Protein AF-0000000070793089 (afdb_homodimer)

Sequence (286 aa):
MYKRVLFATDFDEVGVRAAEKAKKIADENGADLILVHVVEPIPAYAYPGFAGFAEVEMSIREQAEKELNELAEKLGVDEKHRFIEYGSTKNEILRVAKEHKIDLIVTGSHGKHGLSLLLGSTANAILHGAECDVLIVRPKISHMYKRVLFATDFDEVGVRAAEKAKKIADENGADLILVHVVEPIPAYAYPGFAGFAEVEMSIREQAEKELNELAEKLGVDEKHRFIEYGSTKNEILRVAKEHKIDLIVTGSHGKHGLSLLLGSTANAILHGAECDVLIVRPKISH

Nearest PDB structures (foldseek):
  2z3v-assembly1_A  TM=9.118E-01  e=9.513E-13  Thermus thermophilus HB8
  1mjh-assembly1_B  TM=8.535E-01  e=9.814E-10  Methanocaldococcus jannaschii
  3hgm-assembly2_C  TM=7.787E-01  e=2.070E-10  Halomonas elongata
  2dum-assembly1_A  TM=7.306E-01  e=5.653E-09  Pyrococcus horikoshii OT3
  4wny-assembly1_A-2  TM=8.296E-01  e=1.116E-07  Burkholderia pseudomallei 1710b

Organism: Legionella pneumophila subsp. pneumophila (strain Philadelphia 1 / ATCC 33152 / DSM 7513) (NCBI:txid272624)

InterPro domains:
  IPR006015 Universal stress protein A family [PIRSF006276] (1-139)
  IPR006015 Universal stress protein A family [PR01438] (2-20)
  IPR006015 Universal stress protein A family [PR01438] (99-111)
  IPR006015 Universal stress protein A family [PR01438] (116-138)
  IPR006016 UspA [PF00582] (1-138)
  IPR014729 Rossmann-like alpha/beta/alpha sandwich fold [G3DSA:3.40.50.620] (1-139)

Secondary structure (DSSP, 8-state):
--SEEEEE----HHHHHHHHHHHHHHHHHTPEEEEEEEEPPPPGGGSTT-TTHHHHHHHHHHHHHHHHHHHHHHHT--GGGEEEEES-HHHHHHHHHHHTT-SEEEEES--TT--SSSPPHHHHHHHHH-SSEEEEE------/--SEEEEE----HHHHHHHHHHHHHHHHHTPEEEEEEEEPPPPGGGSTT-TTHHHHHHHHHHHHHHHHHHHHHHHT--GGGEEEEES-HHHHHHHHHHHTT-SEEEEES--TT--SSSPPHHHHHHHHH-SSEEEEE------

pLDDT: mean 88.5, std 12.95, range [45.31, 98.81]

Foldseek 3Di:
DWAEEEEEDPLDPLRLVLLVVSLVVCVVVVHAYAYEYEDEQDDCVVPPPPPCRVVVVVVVVVVVVVSQVVSCVVSVHDPVRYYYHYHDSLVVSQVVCVVVVGQEYTYEQDDPVQDDPHGDPNLVSCVVRHPHHYHYRYDPDPD/DWAEEEEEDPLDPLRLVLLVVSLVVCVVVVHAYAYEYEDEQDDCVVPPPPPCRVVVVVVVVVVVVVSQVVSCVVSVHDPVRYYYHYHDSQVVSQVVCVVVVGQEYTYEQDDDVPDDPHGDPNLVSCVVRHPHHYHYRYDPDPD

Structure (mmCIF, N/CA/C/O backbone):
data_AF-0000000070793089-model_v1
#
loop_
_entity.id
_entity.type
_entity.pdbx_description
1 polymer 'Universal stress protein'
#
loop_
_atom_site.group_PDB
_atom_site.id
_atom_site.type_symbol
_atom_site.label_atom_id
_atom_site.label_alt_id
_atom_site.label_comp_id
_atom_site.label_asym_id
_atom_site.label_entity_id
_atom_site.label_seq_id
_atom_site.pdbx_PDB_ins_code
_atom_site.Cartn_x
_atom_site.Cartn_y
_atom_site.Cartn_z
_atom_site.occupancy
_atom_site.B_iso_or_equiv
_atom_site.auth_seq_id
_atom_site.auth_comp_id
_atom_site.auth_asym_id
_atom_site.auth_atom_id
_atom_site.pdbx_PDB_model_num
ATOM 1 N N . MET A 1 1 ? -12.227 3.615 -8.195 1 85.31 1 MET A N 1
ATOM 2 C CA . MET A 1 1 ? -11.242 4.66 -8.469 1 85.31 1 MET A CA 1
ATOM 3 C C . MET A 1 1 ? -11.07 5.578 -7.262 1 85.31 1 MET A C 1
ATOM 5 O O . MET A 1 1 ? -11.992 5.723 -6.453 1 85.31 1 MET A O 1
ATOM 9 N N . TYR A 1 2 ? -9.781 6.055 -7.145 1 96.5 2 TYR A N 1
ATOM 10 C CA . TYR A 1 2 ? -9.555 6.902 -5.98 1 96.5 2 TYR A CA 1
ATOM 11 C C . TYR A 1 2 ? -10.094 8.305 -6.211 1 96.5 2 TYR A C 1
ATOM 13 O O . TYR A 1 2 ? -9.969 8.852 -7.312 1 96.5 2 TYR A O 1
ATOM 21 N N . LYS A 1 3 ? -10.703 8.906 -5.219 1 98.19 3 LYS A N 1
ATOM 22 C CA . LYS A 1 3 ? -11.258 10.258 -5.285 1 98.19 3 LYS A CA 1
ATOM 23 C C . LYS A 1 3 ? -10.453 11.227 -4.426 1 98.19 3 LYS A C 1
ATOM 25 O O . LYS A 1 3 ? -10.367 12.414 -4.738 1 98.19 3 LYS A O 1
ATOM 30 N N . ARG A 1 4 ? -9.961 10.75 -3.385 1 98.69 4 ARG A N 1
ATOM 31 C CA . ARG A 1 4 ? -9.172 11.547 -2.451 1 98.69 4 ARG A CA 1
ATOM 32 C C . ARG A 1 4 ? -7.945 10.781 -1.972 1 98.69 4 ARG A C 1
ATOM 34 O O . ARG A 1 4 ? -8.07 9.766 -1.286 1 98.69 4 ARG A O 1
ATOM 41 N N . VAL A 1 5 ? -6.793 11.297 -2.27 1 98.75 5 VAL A N 1
ATOM 42 C CA . VAL A 1 5 ? -5.508 10.695 -1.932 1 98.75 5 VAL A CA 1
ATOM 43 C C . VAL A 1 5 ? -4.809 11.531 -0.864 1 98.75 5 VAL A C 1
ATOM 45 O O . VAL A 1 5 ? -4.715 12.758 -0.991 1 98.75 5 VAL A O 1
ATOM 48 N N . LEU A 1 6 ? -4.41 10.914 0.188 1 98.81 6 LEU A N 1
ATOM 49 C CA . LEU A 1 6 ? -3.658 11.57 1.249 1 98.81 6 LEU A CA 1
ATOM 50 C C . LEU A 1 6 ? -2.191 11.156 1.215 1 98.81 6 LEU A C 1
ATOM 52 O O . LEU A 1 6 ? -1.879 9.961 1.254 1 98.81 6 LEU A O 1
ATOM 56 N N . PHE A 1 7 ? -1.366 12.102 1.103 1 98.06 7 PHE A N 1
ATOM 57 C CA . PHE A 1 7 ? 0.057 11.836 1.268 1 98.06 7 PHE A CA 1
ATOM 58 C C . PHE A 1 7 ? 0.542 12.305 2.633 1 98.06 7 PHE A C 1
ATOM 60 O O . PHE A 1 7 ? 0.492 13.5 2.934 1 98.06 7 PHE A O 1
ATOM 67 N N . ALA A 1 8 ? 0.952 11.336 3.428 1 96.69 8 ALA A N 1
ATOM 68 C CA . ALA A 1 8 ? 1.551 11.617 4.73 1 96.69 8 ALA A CA 1
ATOM 69 C C . ALA A 1 8 ? 3.068 11.742 4.621 1 96.69 8 ALA A C 1
ATOM 71 O O . ALA A 1 8 ? 3.75 10.789 4.25 1 96.69 8 ALA A O 1
ATOM 72 N N . THR A 1 9 ? 3.598 12.953 5.039 1 93.56 9 THR A N 1
ATOM 73 C CA . THR A 1 9 ? 4.996 13.227 4.738 1 93.56 9 THR A CA 1
ATOM 74 C C . THR A 1 9 ? 5.758 13.609 6.004 1 93.56 9 THR A C 1
ATOM 76 O O . THR A 1 9 ? 5.195 14.242 6.902 1 93.56 9 THR A O 1
ATOM 79 N N . ASP A 1 10 ? 7.055 13.195 5.988 1 89.19 10 ASP A N 1
ATOM 80 C CA . ASP A 1 10 ? 7.988 13.703 6.988 1 89.19 10 ASP A CA 1
ATOM 81 C C . ASP A 1 10 ? 9.133 14.469 6.332 1 89.19 10 ASP A C 1
ATOM 83 O O . ASP A 1 10 ? 10.148 14.75 6.977 1 89.19 10 ASP A O 1
ATOM 87 N N . PHE A 1 11 ? 8.961 14.805 5.098 1 83.62 11 PHE A N 1
ATOM 88 C CA . PHE A 1 11 ? 9.797 15.68 4.285 1 83.62 11 PHE A CA 1
ATOM 89 C C . PHE A 1 11 ? 11.133 15.008 3.975 1 83.62 11 PHE A C 1
ATOM 91 O O . PHE A 1 11 ? 12.078 15.672 3.545 1 83.62 11 PHE A O 1
ATOM 98 N N . ASP A 1 12 ? 11.312 13.719 4.215 1 74.88 12 ASP A N 1
ATOM 99 C CA . ASP A 1 12 ? 12.555 13.031 3.875 1 74.88 12 ASP A CA 1
ATOM 100 C C . ASP A 1 12 ? 12.633 12.758 2.375 1 74.88 12 ASP A C 1
ATOM 102 O O . ASP A 1 12 ? 11.672 12.992 1.642 1 74.88 12 ASP A O 1
ATOM 106 N N . GLU A 1 13 ? 13.844 12.609 1.91 1 62.81 13 GLU A N 1
ATOM 107 C CA . GLU A 1 13 ? 14.102 12.391 0.491 1 62.81 13 GLU A CA 1
ATOM 108 C C . GLU A 1 13 ? 13.18 11.312 -0.078 1 62.81 13 GLU A C 1
ATOM 110 O O . GLU A 1 13 ? 12.703 11.438 -1.207 1 62.81 13 GLU A O 1
ATOM 115 N N . VAL A 1 14 ? 13 10.266 0.615 1 60.19 14 VAL A N 1
ATOM 116 C CA . VAL A 1 14 ? 12.031 9.266 0.171 1 60.19 14 VAL A CA 1
ATOM 117 C C . VAL A 1 14 ? 10.664 9.914 0.004 1 60.19 14 VAL A C 1
ATOM 119 O O . VAL A 1 14 ? 9.875 9.5 -0.853 1 60.19 14 VAL A O 1
ATOM 122 N N . GLY A 1 15 ? 10.641 11.062 0.577 1 69.94 15 GLY A N 1
ATOM 123 C CA . GLY A 1 15 ? 9.367 11.758 0.603 1 69.94 15 GLY A CA 1
ATOM 124 C C . GLY A 1 15 ? 9.008 12.391 -0.729 1 69.94 15 GLY A C 1
ATOM 125 O O . GLY A 1 15 ? 7.84 12.398 -1.124 1 69.94 15 GLY A O 1
ATOM 126 N N . VAL A 1 16 ? 10.023 12.773 -1.456 1 79 16 VAL A N 1
ATOM 127 C CA . VAL A 1 16 ? 9.711 13.461 -2.703 1 79 16 VAL A CA 1
ATOM 128 C C . VAL A 1 16 ? 9.203 12.461 -3.734 1 79 16 VAL A C 1
ATOM 130 O O . VAL A 1 16 ? 8.211 12.719 -4.426 1 79 16 VAL A O 1
ATOM 133 N N . ARG A 1 17 ? 9.828 11.32 -3.846 1 84.44 17 ARG A N 1
ATOM 134 C CA . ARG A 1 17 ? 9.391 10.289 -4.781 1 84.44 17 ARG A CA 1
ATOM 135 C C . ARG A 1 17 ? 8 9.773 -4.41 1 84.44 17 ARG A C 1
ATOM 137 O O . ARG A 1 17 ? 7.16 9.57 -5.285 1 84.44 17 ARG A O 1
ATOM 144 N N . ALA A 1 18 ? 7.844 9.594 -3.115 1 92.25 18 ALA A N 1
ATOM 145 C CA . ALA A 1 18 ? 6.539 9.148 -2.646 1 92.25 18 ALA A CA 1
ATOM 146 C C . ALA A 1 18 ? 5.457 10.18 -2.953 1 92.25 18 ALA A C 1
ATOM 148 O O . ALA A 1 18 ? 4.348 9.828 -3.352 1 92.25 18 ALA A O 1
ATOM 149 N N . ALA A 1 19 ? 5.852 11.406 -2.855 1 94.38 19 ALA A N 1
ATOM 150 C CA . ALA A 1 19 ? 4.918 12.492 -3.145 1 94.38 19 ALA A CA 1
ATOM 151 C C . ALA A 1 19 ? 4.555 12.523 -4.625 1 94.38 19 ALA A C 1
ATOM 153 O O . ALA A 1 19 ? 3.393 12.734 -4.984 1 94.38 19 ALA A O 1
ATOM 154 N N . GLU A 1 20 ? 5.527 12.305 -5.426 1 94.06 20 GLU A N 1
ATOM 155 C CA . GLU A 1 20 ? 5.293 12.281 -6.867 1 94.06 20 GLU A CA 1
ATOM 156 C C . GLU A 1 20 ? 4.379 11.133 -7.262 1 94.06 20 GLU A C 1
ATOM 158 O O . GLU A 1 20 ? 3.531 11.273 -8.148 1 94.06 20 GLU A O 1
ATOM 163 N N . LYS A 1 21 ? 4.559 10.07 -6.641 1 95.06 21 LYS A N 1
ATOM 164 C CA . LYS A 1 21 ? 3.686 8.93 -6.902 1 95.06 21 LYS A CA 1
ATOM 165 C C . LYS A 1 21 ? 2.254 9.219 -6.461 1 95.06 21 LYS A C 1
ATOM 167 O O . LYS A 1 21 ? 1.301 8.898 -7.176 1 95.06 21 LYS A O 1
ATOM 172 N N . ALA A 1 22 ? 2.141 9.789 -5.281 1 97.38 22 ALA A N 1
ATOM 173 C CA . ALA A 1 22 ? 0.817 10.188 -4.809 1 97.38 22 ALA A CA 1
ATOM 174 C C . ALA A 1 22 ? 0.152 11.156 -5.785 1 97.38 22 ALA A C 1
ATOM 176 O O . ALA A 1 22 ? -1.025 11 -6.117 1 97.38 22 ALA A O 1
ATOM 177 N N . LYS A 1 23 ? 0.915 12.078 -6.266 1 97.94 23 LYS A N 1
ATOM 178 C CA . LYS A 1 23 ? 0.413 13.062 -7.219 1 97.94 23 LYS A CA 1
ATOM 179 C C . LYS A 1 23 ? -0.015 12.398 -8.523 1 97.94 23 LYS A C 1
ATOM 181 O O . LYS A 1 23 ? -1.087 12.688 -9.055 1 97.94 23 LYS A O 1
ATOM 186 N N . LYS A 1 24 ? 0.807 11.547 -9.016 1 97.25 24 LYS A N 1
ATOM 187 C CA . LYS A 1 24 ? 0.493 10.852 -10.258 1 97.25 24 LYS A CA 1
ATOM 188 C C . LYS A 1 24 ? -0.792 10.039 -10.125 1 97.25 24 LYS A C 1
ATOM 190 O O . LYS A 1 24 ? -1.653 10.086 -11.008 1 97.25 24 LYS A O 1
ATOM 195 N N . ILE A 1 25 ? -0.938 9.344 -9.016 1 97.5 25 ILE A N 1
ATOM 196 C CA . ILE A 1 25 ? -2.141 8.555 -8.781 1 97.5 25 ILE A CA 1
ATOM 197 C C . ILE A 1 25 ? -3.357 9.477 -8.711 1 97.5 25 ILE A C 1
ATOM 199 O O . ILE A 1 25 ? -4.395 9.188 -9.312 1 97.5 25 ILE A O 1
ATOM 203 N N . ALA A 1 26 ? -3.201 10.555 -8.008 1 98.19 26 ALA A N 1
ATOM 204 C CA . ALA A 1 26 ? -4.305 11.508 -7.922 1 98.19 26 ALA A CA 1
ATOM 205 C C . ALA A 1 26 ? -4.672 12.055 -9.297 1 98.19 26 ALA A C 1
ATOM 207 O O . ALA A 1 26 ? -5.848 12.062 -9.672 1 98.19 26 ALA A O 1
ATOM 208 N N . ASP A 1 27 ? -3.676 12.383 -10.086 1 97.69 27 ASP A N 1
ATOM 209 C CA . ASP A 1 27 ? -3.902 12.953 -11.406 1 97.69 27 ASP A CA 1
ATOM 210 C C . ASP A 1 27 ? -4.578 11.945 -12.336 1 97.69 27 ASP A C 1
ATOM 212 O O . ASP A 1 27 ? -5.531 12.289 -13.039 1 97.69 27 ASP A O 1
ATOM 216 N N . GLU A 1 28 ? -4.094 10.773 -12.297 1 96.44 28 GLU A N 1
ATOM 217 C CA . GLU A 1 28 ? -4.602 9.734 -13.18 1 96.44 28 GLU A CA 1
ATOM 218 C C . GLU A 1 28 ? -6.047 9.375 -12.844 1 96.44 28 GLU A C 1
ATOM 220 O O . GLU A 1 28 ? -6.758 8.797 -13.664 1 96.44 28 GLU A O 1
ATOM 225 N N . ASN A 1 29 ? -6.477 9.742 -11.617 1 97.19 29 ASN A N 1
ATOM 226 C CA . ASN A 1 29 ? -7.828 9.414 -11.172 1 97.19 29 ASN A CA 1
ATOM 227 C C . ASN A 1 29 ? -8.711 10.656 -11.117 1 97.19 29 ASN A C 1
ATOM 229 O O . ASN A 1 29 ? -9.883 10.57 -10.742 1 97.19 29 ASN A O 1
ATOM 233 N N . GLY A 1 30 ? -8.109 11.836 -11.445 1 97.5 30 GLY A N 1
ATOM 234 C CA . GLY A 1 30 ? -8.852 13.062 -11.203 1 97.5 30 GLY A CA 1
ATOM 235 C C . GLY A 1 30 ? -9.203 13.273 -9.742 1 97.5 30 GLY A C 1
ATOM 236 O O . GLY A 1 30 ? -10.266 13.797 -9.414 1 97.5 30 GLY A O 1
ATOM 237 N N . ALA A 1 31 ? -8.391 12.797 -8.914 1 98.31 31 ALA A N 1
ATOM 238 C CA . ALA A 1 31 ? -8.625 12.812 -7.477 1 98.31 31 ALA A CA 1
ATOM 239 C C . ALA A 1 31 ? -8 14.047 -6.836 1 98.31 31 ALA A C 1
ATOM 241 O O . ALA A 1 31 ? -7.051 14.625 -7.375 1 98.31 31 ALA A O 1
ATOM 242 N N . ASP A 1 32 ? -8.516 14.422 -5.656 1 98.38 32 ASP A N 1
ATOM 243 C CA . ASP A 1 32 ? -7.844 15.406 -4.809 1 98.38 32 ASP A CA 1
ATOM 244 C C . ASP A 1 32 ? -6.598 14.812 -4.156 1 98.38 32 ASP A C 1
ATOM 246 O O . ASP A 1 32 ? -6.617 13.664 -3.703 1 98.38 32 ASP A O 1
ATOM 250 N N . LEU A 1 33 ? -5.57 15.586 -4.191 1 98.69 33 LEU A N 1
ATOM 251 C CA . LEU A 1 33 ? -4.398 15.25 -3.387 1 98.69 33 LEU A CA 1
ATOM 252 C C . LEU A 1 33 ? -4.336 16.109 -2.133 1 98.69 33 LEU A C 1
ATOM 254 O O . LEU A 1 33 ? -4.363 17.344 -2.223 1 98.69 33 LEU A O 1
ATOM 258 N N . ILE A 1 34 ? -4.305 15.445 -1.007 1 98.75 34 ILE A N 1
ATOM 259 C CA . ILE A 1 34 ? -4.191 16.094 0.295 1 98.75 34 ILE A CA 1
ATOM 260 C C . ILE A 1 34 ? -2.834 15.766 0.917 1 98.75 34 ILE A C 1
ATOM 262 O O . ILE A 1 34 ? -2.377 14.625 0.857 1 98.75 34 ILE A O 1
ATOM 266 N N . LEU A 1 35 ? -2.176 16.766 1.432 1 98.12 35 LEU A N 1
ATOM 267 C CA . LEU A 1 35 ? -0.903 16.578 2.121 1 98.12 35 LEU A CA 1
ATOM 268 C C . LEU A 1 35 ? -1.067 16.781 3.625 1 98.12 35 LEU A C 1
ATOM 270 O O . LEU A 1 35 ? -1.77 17.688 4.062 1 98.12 35 LEU A O 1
ATOM 274 N N . VAL A 1 36 ? -0.402 15.891 4.383 1 98.19 36 VAL A N 1
ATOM 275 C CA . VAL A 1 36 ? -0.443 16.062 5.828 1 98.19 36 VAL A CA 1
ATOM 276 C C . VAL A 1 36 ? 0.946 15.836 6.418 1 98.19 36 VAL A C 1
ATOM 278 O O . VAL A 1 36 ? 1.661 14.922 5.992 1 98.19 36 VAL A O 1
ATOM 281 N N . HIS A 1 37 ? 1.327 16.688 7.258 1 96.88 37 HIS A N 1
ATOM 282 C CA . HIS A 1 37 ? 2.471 16.516 8.148 1 96.88 37 HIS A CA 1
ATOM 283 C C . HIS A 1 37 ? 2.061 16.672 9.609 1 96.88 37 HIS A C 1
ATOM 285 O O . HIS A 1 37 ? 1.253 17.531 9.945 1 96.88 37 HIS A O 1
ATOM 291 N N . VAL A 1 38 ? 2.684 15.82 10.438 1 96.38 38 VAL A N 1
ATOM 292 C CA . VAL A 1 38 ? 2.348 15.844 11.859 1 96.38 38 VAL A CA 1
ATOM 293 C C . VAL A 1 38 ? 3.574 16.25 12.672 1 96.38 38 VAL A C 1
ATOM 295 O O . VAL A 1 38 ? 4.66 15.695 12.484 1 96.38 38 VAL A O 1
ATOM 298 N N . VAL A 1 39 ? 3.41 17.219 13.461 1 93.62 39 VAL A N 1
ATOM 299 C CA . VAL A 1 39 ? 4.426 17.641 14.422 1 93.62 39 VAL A CA 1
ATOM 300 C C . VAL A 1 39 ? 4.148 17 15.781 1 93.62 39 VAL A C 1
ATOM 302 O O . VAL A 1 39 ? 3.092 17.219 16.375 1 93.62 39 VAL A O 1
ATOM 305 N N . GLU A 1 40 ? 5.074 16.188 16.156 1 90.38 40 GLU A N 1
ATOM 306 C CA . GLU A 1 40 ? 4.945 15.586 17.469 1 90.38 40 GLU A CA 1
ATOM 307 C C . GLU A 1 40 ? 5.453 16.531 18.562 1 90.38 40 GLU A C 1
ATOM 309 O O . GLU A 1 40 ? 6.555 17.078 18.453 1 90.38 40 GLU A O 1
ATOM 314 N N . PRO A 1 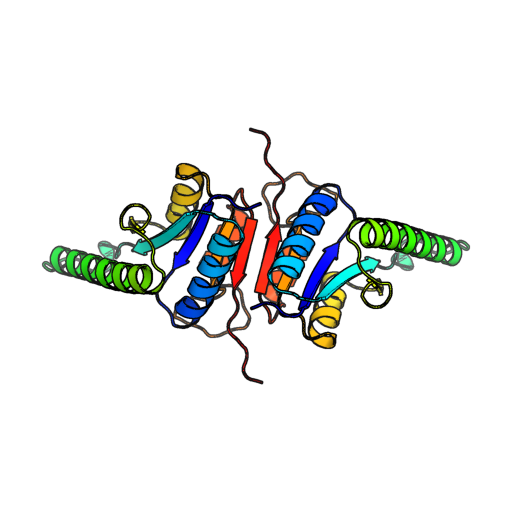41 ? 4.668 16.719 19.547 1 84.5 41 PRO A N 1
ATOM 315 C CA . PRO A 1 41 ? 5.066 17.641 20.594 1 84.5 41 PRO A CA 1
ATOM 316 C C . PRO A 1 41 ? 6.332 17.203 21.328 1 84.5 41 PRO A C 1
ATOM 318 O O . PRO A 1 41 ? 6.582 16 21.469 1 84.5 41 PRO A O 1
ATOM 321 N N . ILE A 1 42 ? 7.133 18.156 21.703 1 77.81 42 ILE A N 1
ATOM 322 C CA . ILE A 1 42 ? 8.266 17.922 22.578 1 77.81 42 ILE A CA 1
ATOM 323 C C . ILE A 1 42 ? 7.785 17.766 24.016 1 77.81 42 ILE A C 1
ATOM 325 O O . ILE A 1 42 ? 7.086 18.641 24.547 1 77.81 42 ILE A O 1
ATOM 329 N N . PRO A 1 43 ? 8.109 16.578 24.531 1 74.69 43 PRO A N 1
ATOM 330 C CA . PRO A 1 43 ? 7.629 16.438 25.906 1 74.69 43 PRO A CA 1
ATOM 331 C C . PRO A 1 43 ? 8.18 17.516 26.828 1 74.69 43 PRO A C 1
ATOM 333 O O . PRO A 1 43 ? 9.383 17.797 26.828 1 74.69 43 PRO A O 1
ATOM 336 N N . ALA A 1 44 ? 7.242 18.188 27.531 1 70.31 44 ALA A N 1
ATOM 337 C CA . ALA A 1 44 ? 7.605 19.266 28.453 1 70.31 44 ALA A CA 1
ATOM 338 C C . ALA A 1 44 ? 8.617 18.766 29.484 1 70.31 44 ALA A C 1
ATOM 340 O O . ALA A 1 44 ? 9.492 19.516 29.922 1 70.31 44 ALA A O 1
ATOM 341 N N . TYR A 1 45 ? 8.328 17.547 29.875 1 69.06 45 TYR A N 1
ATOM 342 C CA . TYR A 1 45 ? 9.172 17.016 30.938 1 69.06 45 TYR A CA 1
ATOM 343 C C . TYR A 1 45 ? 10.609 16.859 30.469 1 69.06 45 TYR A C 1
ATOM 345 O O . TYR A 1 45 ? 11.531 16.766 31.281 1 69.06 45 TYR A O 1
ATOM 353 N N . ALA A 1 46 ? 10.719 16.875 29.156 1 66.94 46 ALA A N 1
ATOM 354 C CA . ALA A 1 46 ? 12.062 16.688 28.625 1 66.94 46 ALA A CA 1
ATOM 355 C C . ALA A 1 46 ? 12.867 17.984 28.719 1 66.94 46 ALA A C 1
ATOM 357 O O . ALA A 1 46 ? 14.102 17.953 28.672 1 66.94 46 ALA A O 1
ATOM 358 N N . TYR A 1 47 ? 12.195 19.062 28.953 1 67.94 47 TYR A N 1
ATOM 359 C CA . TYR A 1 47 ? 12.898 20.328 29.031 1 67.94 47 TYR A CA 1
ATOM 360 C C . TYR A 1 47 ? 12.305 21.234 30.109 1 67.94 47 TYR A C 1
ATOM 362 O O . TYR A 1 47 ? 11.812 22.328 29.812 1 67.94 47 TYR A O 1
ATOM 370 N N . PRO A 1 48 ? 12.477 20.766 31.297 1 65.88 48 PRO A N 1
ATOM 371 C CA . PRO A 1 48 ? 11.961 21.594 32.375 1 65.88 48 PRO A CA 1
ATOM 372 C C . PRO A 1 48 ? 12.664 22.938 32.469 1 65.88 48 PRO A C 1
ATOM 374 O O . PRO A 1 48 ? 13.891 23.016 32.344 1 65.88 48 PRO A O 1
ATOM 377 N N . GLY A 1 49 ? 11.766 24.031 32.469 1 67.06 49 GLY A N 1
ATOM 378 C CA . GLY A 1 49 ? 12.312 25.359 32.75 1 67.06 49 GLY A CA 1
ATOM 379 C C . GLY A 1 49 ? 12.836 26.062 31.516 1 67.06 49 GLY A C 1
ATOM 380 O O . GLY A 1 49 ? 13.391 27.156 31.609 1 67.06 49 GLY A O 1
ATOM 381 N N . PHE A 1 50 ? 12.789 25.312 30.469 1 66.69 50 PHE A N 1
ATOM 382 C CA . PHE A 1 50 ? 13.266 25.953 29.266 1 66.69 50 PHE A CA 1
ATOM 383 C C . PHE A 1 50 ? 12.289 27.031 28.797 1 66.69 50 PHE A C 1
ATOM 385 O O . PHE A 1 50 ? 11.195 26.719 28.328 1 66.69 50 PHE A O 1
ATOM 392 N N . ALA A 1 51 ? 12.641 28.281 29.234 1 69.88 51 ALA A N 1
ATOM 393 C CA . ALA A 1 51 ? 11.797 29.438 28.953 1 69.88 51 ALA A CA 1
ATOM 394 C C . ALA A 1 51 ? 11.547 29.594 27.453 1 69.88 51 ALA A C 1
ATOM 396 O O . ALA A 1 51 ? 10.555 30.203 27.047 1 69.88 51 ALA A O 1
ATOM 397 N N . GLY A 1 52 ? 12.312 28.969 26.594 1 76.5 52 GLY A N 1
ATOM 398 C CA . GLY A 1 52 ? 12.227 29.172 25.156 1 76.5 52 GLY A CA 1
ATOM 399 C C . GLY A 1 52 ? 11.398 28.109 24.453 1 76.5 52 GLY A C 1
ATOM 400 O O . GLY A 1 52 ? 11.438 28.016 23.219 1 76.5 52 GLY A O 1
ATOM 401 N N . PHE A 1 53 ? 10.695 27.406 25.297 1 77.75 53 PHE A N 1
ATOM 402 C CA . PHE A 1 53 ? 9.961 26.281 24.734 1 77.75 53 PHE A CA 1
ATOM 403 C C . PHE A 1 53 ? 8.922 26.766 23.719 1 77.75 53 PHE A C 1
ATOM 405 O O . PHE A 1 53 ? 8.773 26.188 22.641 1 77.75 53 PHE A O 1
ATOM 412 N N . ALA A 1 54 ? 8.281 27.781 24.094 1 80.44 54 ALA A N 1
ATOM 413 C CA . ALA A 1 54 ? 7.25 28.312 23.203 1 80.44 54 ALA A CA 1
ATOM 414 C C . ALA A 1 54 ? 7.852 28.766 21.875 1 80.44 54 ALA A C 1
ATOM 416 O O . ALA A 1 54 ? 7.266 28.547 20.812 1 80.44 54 ALA A O 1
ATOM 417 N N . GLU A 1 55 ? 9 29.391 22.031 1 84.12 55 GLU A N 1
ATOM 418 C CA . GLU A 1 55 ? 9.672 29.859 20.828 1 84.12 55 GLU A CA 1
ATOM 419 C C . GLU A 1 55 ? 10.133 28.703 19.953 1 84.12 55 GLU A C 1
ATOM 421 O O . GLU A 1 55 ? 10.07 28.781 18.734 1 84.12 55 GLU A O 1
ATOM 426 N N . VAL A 1 56 ? 10.539 27.703 20.562 1 84.69 56 VAL A N 1
ATOM 427 C CA . VAL A 1 56 ? 11.016 26.531 19.844 1 84.69 56 VAL A CA 1
ATOM 428 C C . VAL A 1 56 ? 9.844 25.844 19.141 1 84.69 56 VAL A C 1
ATOM 430 O O . VAL A 1 56 ? 9.953 25.469 17.969 1 84.69 56 VAL A O 1
ATOM 433 N N . GLU A 1 57 ? 8.805 25.734 19.812 1 84.69 57 GLU A N 1
ATOM 434 C CA . GLU A 1 57 ? 7.609 25.125 19.234 1 84.69 57 GLU A CA 1
ATOM 435 C C . GLU A 1 57 ? 7.117 25.906 18.016 1 84.69 57 GLU A C 1
ATOM 437 O O . GLU A 1 57 ? 6.73 25.312 17 1 84.69 57 GLU A O 1
ATOM 442 N N . MET A 1 58 ? 7.141 27.219 18.219 1 88.31 58 MET A N 1
ATOM 443 C CA . MET A 1 58 ? 6.711 28.062 17.125 1 88.31 58 MET A CA 1
ATOM 444 C C . MET A 1 58 ? 7.645 27.922 15.922 1 88.31 58 MET A C 1
ATOM 446 O O . MET A 1 58 ? 7.191 27.891 14.773 1 88.31 58 MET A O 1
ATOM 450 N N . SER A 1 59 ? 8.844 27.859 16.219 1 90.81 59 SER A N 1
ATOM 451 C CA . SER A 1 59 ? 9.828 27.703 15.156 1 90.81 59 SER A CA 1
ATOM 452 C C . SER A 1 59 ? 9.656 26.375 14.422 1 90.81 59 SER A C 1
ATOM 454 O O . SER A 1 59 ? 9.773 26.328 13.195 1 90.81 59 SER A O 1
ATOM 456 N N . ILE A 1 60 ? 9.359 25.391 15.148 1 90.38 60 ILE A N 1
ATOM 457 C CA . ILE A 1 60 ? 9.164 24.078 14.562 1 90.38 60 ILE A CA 1
ATOM 458 C C . ILE A 1 60 ? 7.941 24.094 13.641 1 90.38 60 ILE A C 1
ATOM 460 O O . ILE A 1 60 ? 7.988 23.578 12.523 1 90.38 60 ILE A O 1
ATOM 464 N N . ARG A 1 61 ? 6.949 24.672 14.055 1 90.81 61 ARG A N 1
ATOM 465 C CA . ARG A 1 61 ? 5.727 24.766 13.266 1 90.81 61 ARG A CA 1
ATOM 466 C C . ARG A 1 61 ? 5.965 25.562 11.984 1 90.81 61 ARG A C 1
ATOM 468 O O . ARG A 1 61 ? 5.512 25.172 10.914 1 90.81 61 ARG A O 1
ATOM 475 N N . GLU A 1 62 ? 6.609 26.656 12.148 1 94.44 62 GLU A N 1
ATOM 476 C CA . GLU A 1 62 ? 6.891 27.5 10.992 1 94.44 62 GLU A CA 1
ATOM 477 C C . GLU A 1 62 ? 7.734 26.75 9.961 1 94.44 62 GLU A C 1
ATOM 479 O O . GLU A 1 62 ? 7.496 26.875 8.758 1 94.44 62 GLU A O 1
ATOM 484 N N . GLN A 1 63 ? 8.641 26.062 10.438 1 94.69 63 GLN A N 1
ATOM 485 C CA . GLN A 1 63 ? 9.484 25.297 9.539 1 94.69 63 GLN A CA 1
ATOM 486 C C . GLN A 1 63 ? 8.68 24.203 8.828 1 94.69 63 GLN A C 1
ATOM 488 O O . GLN A 1 63 ? 8.852 23.984 7.629 1 94.69 63 GLN A O 1
ATOM 493 N N . ALA A 1 64 ? 7.832 23.562 9.578 1 94.75 64 ALA A N 1
ATOM 494 C CA . ALA A 1 64 ? 6.984 22.531 9 1 94.75 64 ALA A CA 1
ATOM 495 C C . ALA A 1 64 ? 6.066 23.109 7.922 1 94.75 64 ALA A C 1
ATOM 497 O O . ALA A 1 64 ? 5.898 22.516 6.855 1 94.75 64 ALA A O 1
ATOM 498 N N . GLU A 1 65 ? 5.535 24.219 8.188 1 96.12 65 GLU A N 1
ATOM 499 C CA . GLU A 1 65 ? 4.652 24.875 7.23 1 96.12 65 GLU A CA 1
ATOM 500 C C . GLU A 1 65 ? 5.406 25.266 5.961 1 96.12 65 GLU A C 1
ATOM 502 O O . GLU A 1 65 ? 4.898 25.078 4.855 1 96.12 65 GLU A O 1
ATOM 507 N N . LYS A 1 66 ? 6.547 25.766 6.195 1 96.75 66 LYS A N 1
ATOM 508 C CA . LYS A 1 66 ? 7.371 26.141 5.051 1 96.75 66 LYS A CA 1
ATOM 509 C C . LYS A 1 66 ? 7.68 24.922 4.176 1 96.75 66 LYS A C 1
ATOM 511 O O . LYS A 1 66 ? 7.527 24.984 2.951 1 96.75 66 LYS A O 1
ATOM 516 N N . GLU A 1 67 ? 8.062 23.859 4.762 1 94.94 67 GLU A N 1
ATOM 517 C CA . GLU A 1 67 ? 8.414 22.656 4.027 1 94.94 67 GLU A CA 1
ATOM 518 C C . GLU A 1 67 ? 7.195 22.062 3.314 1 94.94 67 GLU A C 1
ATOM 520 O O . GLU A 1 67 ? 7.285 21.656 2.156 1 94.94 67 GLU A O 1
ATOM 525 N N . LEU A 1 68 ? 6.094 22.062 4.035 1 96.75 68 LEU A N 1
ATOM 526 C CA . LEU A 1 68 ? 4.875 21.531 3.426 1 96.75 68 LEU A CA 1
ATOM 527 C C . LEU A 1 68 ? 4.441 22.391 2.248 1 96.75 68 LEU A C 1
ATOM 529 O O . LEU A 1 68 ? 4.027 21.875 1.211 1 96.75 68 LEU A O 1
ATOM 533 N N . ASN A 1 69 ? 4.543 23.688 2.389 1 97.06 69 ASN A N 1
ATOM 534 C CA . ASN A 1 69 ? 4.164 24.609 1.318 1 97.06 69 ASN A CA 1
ATOM 535 C C . ASN A 1 69 ? 5.062 24.453 0.097 1 97.06 69 ASN A C 1
ATOM 537 O O . ASN A 1 69 ? 4.586 24.484 -1.039 1 97.06 69 ASN A O 1
ATOM 541 N N . GLU A 1 70 ? 6.297 24.266 0.301 1 96 70 GLU A N 1
ATOM 542 C CA . GLU A 1 70 ? 7.227 24.031 -0.801 1 96 70 GLU A CA 1
ATOM 543 C C . GLU A 1 70 ? 6.879 22.766 -1.561 1 96 70 GLU A C 1
ATOM 545 O O . GLU A 1 70 ? 6.859 22.75 -2.793 1 96 70 GLU A O 1
ATOM 550 N N . LEU A 1 71 ? 6.633 21.75 -0.806 1 95.5 71 LEU A N 1
ATOM 551 C CA . LEU A 1 71 ? 6.242 20.5 -1.426 1 95.5 71 LEU A CA 1
ATOM 552 C C . LEU A 1 71 ? 4.93 20.641 -2.186 1 95.5 71 LEU A C 1
ATOM 554 O O . LEU A 1 71 ? 4.801 20.172 -3.316 1 95.5 71 LEU A O 1
ATOM 558 N N . ALA A 1 72 ? 3.992 21.297 -1.597 1 97.06 72 ALA A N 1
ATOM 559 C CA . ALA A 1 72 ? 2.678 21.5 -2.201 1 97.06 72 ALA A CA 1
ATOM 560 C C . ALA A 1 72 ? 2.785 22.297 -3.5 1 97.06 72 ALA A C 1
ATOM 562 O O . ALA A 1 72 ? 2.105 21.984 -4.484 1 97.06 72 ALA A O 1
ATOM 563 N N . GLU A 1 73 ? 3.578 23.281 -3.486 1 96.81 73 GLU A N 1
ATOM 564 C CA . GLU A 1 73 ? 3.781 24.094 -4.68 1 96.81 73 GLU A CA 1
ATOM 565 C C . GLU A 1 73 ? 4.395 23.266 -5.809 1 96.81 73 GLU A C 1
ATOM 567 O O . GLU A 1 73 ? 3.967 23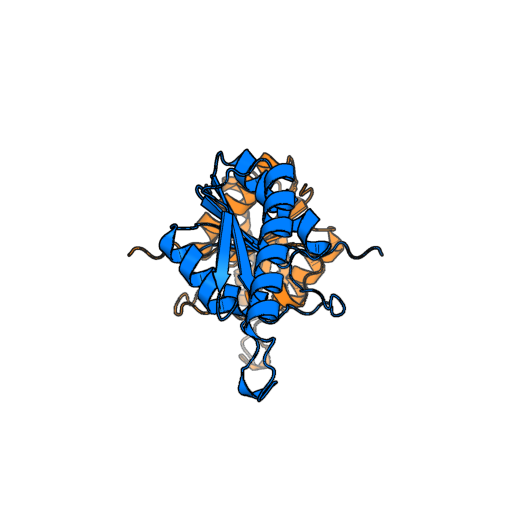.359 -6.961 1 96.81 73 GLU A O 1
ATOM 572 N N . LYS A 1 74 ? 5.34 22.453 -5.48 1 95.19 74 LYS A N 1
ATOM 573 C CA . LYS A 1 74 ? 5.969 21.578 -6.465 1 95.19 74 LYS A CA 1
ATOM 574 C C . LYS A 1 74 ? 4.953 20.609 -7.074 1 95.19 74 LYS A C 1
ATOM 576 O O . LYS A 1 74 ? 5.039 20.281 -8.258 1 95.19 74 LYS A O 1
ATOM 581 N N . LEU A 1 75 ? 3.947 20.266 -6.258 1 97 75 LEU A N 1
ATOM 582 C CA . LEU A 1 75 ? 2.994 19.25 -6.688 1 97 75 LEU A CA 1
ATOM 583 C C . LEU A 1 75 ? 1.717 19.906 -7.219 1 97 75 LEU A C 1
ATOM 585 O O . LEU A 1 75 ? 0.829 19.203 -7.719 1 97 75 LEU A O 1
ATOM 589 N N . GLY A 1 76 ? 1.603 21.156 -7.059 1 97.19 76 GLY A N 1
ATOM 590 C CA . GLY A 1 76 ? 0.403 21.844 -7.5 1 97.19 76 GLY A CA 1
ATOM 591 C C . GLY A 1 76 ? -0.791 21.609 -6.594 1 97.19 76 GLY A C 1
ATOM 592 O O . GLY A 1 76 ? -1.926 21.516 -7.062 1 97.19 76 GLY A O 1
ATOM 593 N N . VAL A 1 77 ? -0.518 21.5 -5.297 1 98.06 77 VAL A N 1
ATOM 594 C CA . VAL A 1 77 ? -1.585 21.266 -4.332 1 98.06 77 VAL A CA 1
ATOM 595 C C . VAL A 1 77 ? -2.012 22.594 -3.705 1 98.06 77 VAL A C 1
ATOM 597 O O . VAL A 1 77 ? -1.175 23.359 -3.217 1 98.06 77 VAL A O 1
ATOM 600 N N . ASP A 1 78 ? -3.285 22.875 -3.691 1 97.62 78 ASP A N 1
ATOM 601 C CA . ASP A 1 78 ? -3.771 24.156 -3.193 1 97.62 78 ASP A CA 1
ATOM 602 C C . ASP A 1 78 ? -3.76 24.203 -1.667 1 97.62 78 ASP A C 1
ATOM 604 O O . ASP A 1 78 ? -3.598 23.172 -1.017 1 97.62 78 ASP A O 1
ATOM 608 N N . GLU A 1 79 ? -3.885 25.312 -1.051 1 97.25 79 GLU A N 1
ATOM 609 C CA . GLU A 1 79 ? -3.727 25.562 0.379 1 97.25 79 GLU A CA 1
ATOM 610 C C . GLU A 1 79 ? -4.766 24.797 1.191 1 97.25 79 GLU A C 1
ATOM 612 O O . GLU A 1 79 ? -4.477 24.312 2.289 1 97.25 79 GLU A O 1
ATOM 617 N N . LYS A 1 80 ? -5.918 24.609 0.665 1 97.62 80 LYS A N 1
ATOM 618 C CA . LYS A 1 80 ? -6.996 23.969 1.414 1 97.62 80 LYS A CA 1
ATOM 619 C C . LYS A 1 80 ? -6.75 22.469 1.554 1 97.62 80 LYS A C 1
ATOM 621 O O . LYS A 1 80 ? -7.43 21.797 2.326 1 97.62 80 LYS A O 1
ATOM 626 N N . HIS A 1 81 ? -5.824 21.969 0.826 1 98.5 81 HIS A N 1
ATOM 627 C CA . HIS A 1 81 ? -5.52 20.547 0.87 1 98.5 81 HIS A CA 1
ATOM 628 C C . HIS A 1 81 ? -4.188 20.281 1.567 1 98.5 81 HIS A C 1
ATOM 630 O O . HIS A 1 81 ? -3.576 19.234 1.379 1 98.5 81 HIS A O 1
ATOM 636 N N . ARG A 1 82 ? -3.738 21.234 2.322 1 98.31 82 ARG A N 1
ATOM 637 C CA . ARG A 1 82 ? -2.502 21.141 3.092 1 98.31 82 ARG A CA 1
ATOM 638 C C . ARG A 1 82 ? -2.787 21.156 4.59 1 98.31 82 ARG A C 1
ATOM 640 O O . ARG A 1 82 ? -3.385 22.109 5.102 1 98.31 82 ARG A O 1
ATOM 647 N N . PHE A 1 83 ? -2.289 20.156 5.27 1 98.31 83 PHE A N 1
ATOM 648 C CA . PHE A 1 83 ? -2.598 20.078 6.695 1 98.31 83 PHE A CA 1
ATOM 649 C C . PHE A 1 83 ? -1.328 19.875 7.512 1 98.31 83 PHE A C 1
ATOM 651 O O . PHE A 1 83 ? -0.534 18.969 7.227 1 98.31 83 PHE A O 1
ATOM 658 N N . ILE A 1 84 ? -1.146 20.734 8.508 1 97.56 84 ILE A N 1
ATOM 659 C CA . ILE A 1 84 ? -0.196 20.531 9.594 1 97.56 84 ILE A CA 1
ATOM 660 C C . ILE A 1 84 ? -0.946 20.172 10.875 1 97.56 84 ILE A C 1
ATOM 662 O O . ILE A 1 84 ? -1.783 20.953 11.344 1 97.56 84 ILE A O 1
ATOM 666 N N . GLU A 1 85 ? -0.656 19 11.328 1 97.25 85 GLU A N 1
ATOM 667 C CA . GLU A 1 85 ? -1.34 18.547 12.539 1 97.25 85 GLU A CA 1
ATOM 668 C C . GLU A 1 85 ? -0.365 18.391 13.703 1 97.25 85 GLU A C 1
ATOM 670 O O . GLU A 1 85 ? 0.839 18.234 13.492 1 97.25 85 GLU A O 1
ATOM 675 N N . TYR A 1 86 ? -0.908 18.516 14.93 1 94.69 86 TYR A N 1
ATOM 676 C CA . TYR A 1 86 ? -0.109 18.406 16.141 1 94.69 86 TYR A CA 1
ATOM 677 C C . TYR A 1 86 ? -0.598 17.25 17.016 1 94.69 86 TYR A C 1
ATOM 679 O O . TYR A 1 86 ? -1.787 17.172 17.328 1 94.69 86 TYR A O 1
ATOM 687 N N . GLY A 1 87 ? 0.334 16.328 17.266 1 94.38 87 GLY A N 1
ATOM 688 C CA . GLY A 1 87 ? -0.013 15.164 18.078 1 94.38 87 GLY A CA 1
ATOM 689 C C . GLY A 1 87 ? 0.717 13.906 17.641 1 94.38 87 GLY A C 1
ATOM 690 O O . GLY A 1 87 ? 1.834 13.977 17.125 1 94.38 87 GLY A O 1
ATOM 691 N N . SER A 1 88 ? 0.166 12.742 18 1 94.06 88 SER A N 1
ATOM 692 C CA . SER A 1 88 ? 0.708 11.469 17.531 1 94.06 88 SER A CA 1
ATOM 693 C C . SER A 1 88 ? 0.552 11.312 16.031 1 94.06 88 SER A C 1
ATOM 695 O O . SER A 1 88 ? -0.54 11.5 15.492 1 94.06 88 SER A O 1
ATOM 697 N N . THR A 1 89 ? 1.653 11.008 15.422 1 93.88 89 THR A N 1
ATOM 698 C CA . THR A 1 89 ? 1.672 10.914 13.969 1 93.88 89 THR A CA 1
ATOM 699 C C . THR A 1 89 ? 0.6 9.945 13.477 1 93.88 89 THR A C 1
ATOM 701 O O . THR A 1 89 ? -0.228 10.297 12.633 1 93.88 89 THR A O 1
ATOM 704 N N . LYS A 1 90 ? 0.545 8.805 14.078 1 94.81 90 LYS A N 1
ATOM 705 C CA . LYS A 1 90 ? -0.434 7.793 13.695 1 94.81 90 LYS A CA 1
ATOM 706 C C . LYS A 1 90 ? -1.858 8.312 13.867 1 94.81 90 LYS A C 1
ATOM 708 O O . LYS A 1 90 ? -2.656 8.266 12.922 1 94.81 90 LYS A O 1
ATOM 713 N N . ASN A 1 91 ? -2.174 8.898 15.008 1 97 91 ASN A N 1
ATOM 714 C CA . ASN A 1 91 ? -3.533 9.328 15.32 1 97 91 ASN A CA 1
ATOM 715 C C . ASN A 1 91 ? -3.986 10.453 14.398 1 97 91 ASN A C 1
ATOM 717 O O . ASN A 1 91 ? -5.117 10.445 13.906 1 97 91 ASN A O 1
ATOM 721 N N . GLU A 1 92 ? -3.09 11.305 14.188 1 98 92 GLU A N 1
ATOM 722 C CA . GLU A 1 92 ? -3.459 12.477 13.398 1 98 92 GLU A CA 1
ATOM 723 C C . GLU A 1 92 ? -3.66 12.109 11.93 1 98 92 GLU A C 1
ATOM 725 O O . GLU A 1 92 ? -4.582 12.602 11.281 1 98 92 GLU A O 1
ATOM 730 N N . ILE A 1 93 ? -2.818 11.266 11.367 1 98.12 93 ILE A N 1
ATOM 731 C CA . ILE A 1 93 ? -2.961 10.852 9.977 1 98.12 93 ILE A CA 1
ATOM 732 C C . ILE A 1 93 ? -4.285 10.117 9.789 1 98.12 93 ILE A C 1
ATOM 734 O O . ILE A 1 93 ? -5.023 10.383 8.836 1 98.12 93 ILE A O 1
ATOM 738 N N . LEU A 1 94 ? -4.59 9.25 10.719 1 97.94 94 LEU A N 1
ATOM 739 C CA . LEU A 1 94 ? -5.82 8.477 10.617 1 97.94 94 LEU A CA 1
ATOM 740 C C . LEU A 1 94 ? -7.039 9.367 10.828 1 97.94 94 LEU A C 1
ATOM 742 O O . LEU A 1 94 ? -8.07 9.172 10.18 1 97.94 94 LEU A O 1
ATOM 746 N N . ARG A 1 95 ? -6.91 10.328 11.727 1 98.31 95 ARG A N 1
ATOM 747 C CA . ARG A 1 95 ? -7.992 11.289 11.922 1 98.31 95 ARG A CA 1
ATOM 748 C C . ARG A 1 95 ? -8.25 12.094 10.648 1 98.31 95 ARG A C 1
ATOM 750 O O . ARG A 1 95 ? -9.398 12.227 10.219 1 98.31 95 ARG A O 1
ATOM 757 N N . VAL A 1 96 ? -7.191 12.633 10.016 1 98.5 96 VAL A N 1
ATOM 758 C CA . VAL A 1 96 ? -7.32 13.398 8.781 1 98.5 96 VAL A CA 1
ATOM 759 C C . VAL A 1 96 ? -7.934 12.523 7.688 1 98.5 96 VAL A C 1
ATOM 761 O O . VAL A 1 96 ? -8.82 12.977 6.949 1 98.5 96 VAL A O 1
ATOM 764 N N . ALA A 1 97 ? -7.508 11.289 7.594 1 98.38 97 ALA A N 1
ATOM 765 C CA . ALA A 1 97 ? -8.031 10.367 6.59 1 98.38 97 ALA A CA 1
ATOM 766 C C . ALA A 1 97 ? -9.531 10.172 6.762 1 98.38 97 ALA A C 1
ATOM 768 O O . ALA A 1 97 ? -10.289 10.195 5.781 1 98.38 97 ALA A O 1
ATOM 769 N N . LYS A 1 98 ? -9.898 9.984 8.008 1 97.44 98 LYS A N 1
ATOM 770 C CA . LYS A 1 98 ? -11.312 9.773 8.289 1 97.44 98 LYS A CA 1
ATOM 771 C C . LYS A 1 98 ? -12.125 11.031 8.023 1 97.44 98 LYS A C 1
ATOM 773 O O . LYS A 1 98 ? -13.148 10.984 7.332 1 97.44 98 LYS A O 1
ATOM 778 N N . GLU A 1 99 ? -11.625 12.117 8.5 1 98.12 99 GLU A N 1
ATOM 779 C CA . GLU A 1 99 ? -12.336 13.398 8.406 1 98.12 99 GLU A CA 1
ATOM 780 C C . GLU A 1 99 ? -12.531 13.812 6.949 1 98.12 99 GLU A C 1
ATOM 782 O O . GLU A 1 99 ? -13.562 14.391 6.598 1 98.12 99 GLU A O 1
ATOM 787 N N . HIS A 1 100 ? -11.594 13.508 6.156 1 98.12 100 HIS A N 1
ATOM 788 C CA . HIS A 1 100 ? -11.641 13.984 4.781 1 98.12 100 HIS A CA 1
ATOM 789 C C . HIS A 1 100 ? -12.008 12.859 3.818 1 98.12 100 HIS A C 1
ATOM 791 O O . HIS A 1 100 ? -11.828 12.992 2.605 1 98.12 100 HIS A O 1
ATOM 797 N N . LYS A 1 101 ? -12.414 11.656 4.379 1 97.56 101 LYS A N 1
ATOM 798 C CA . LYS A 1 101 ? -12.906 10.531 3.604 1 97.56 101 LYS A CA 1
ATOM 799 C C . LYS A 1 101 ? -11.891 10.086 2.561 1 97.56 101 LYS 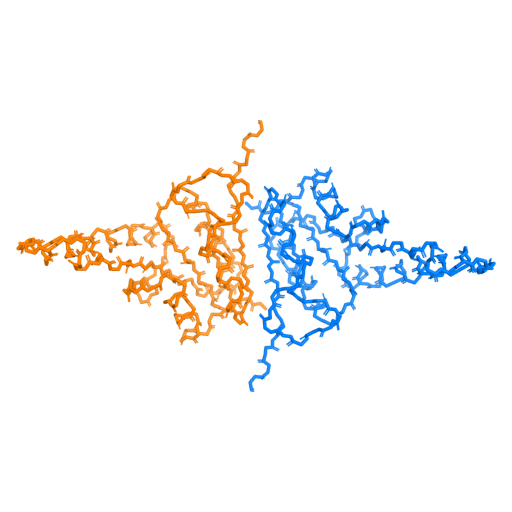A C 1
ATOM 801 O O . LYS A 1 101 ? -12.227 9.914 1.387 1 97.56 101 LYS A O 1
ATOM 806 N N . ILE A 1 102 ? -10.719 9.977 2.996 1 98.25 102 ILE A N 1
ATOM 807 C CA . ILE A 1 102 ? -9.617 9.531 2.15 1 98.25 102 ILE A CA 1
ATOM 808 C C . ILE A 1 102 ? -9.859 8.094 1.7 1 98.25 102 ILE A C 1
ATOM 810 O O . ILE A 1 102 ? -10.281 7.25 2.496 1 98.25 102 ILE A O 1
ATOM 814 N N . ASP A 1 103 ? -9.586 7.844 0.468 1 97.25 103 ASP A N 1
ATOM 815 C CA . ASP A 1 103 ? -9.766 6.465 0.027 1 97.25 103 ASP A CA 1
ATOM 816 C C . ASP A 1 103 ? -8.422 5.816 -0.313 1 97.25 103 ASP A C 1
ATOM 818 O O . ASP A 1 103 ? -8.344 4.602 -0.512 1 97.25 103 ASP A O 1
ATOM 822 N N . LEU A 1 104 ? -7.352 6.609 -0.293 1 98.12 104 LEU A N 1
ATOM 823 C CA . LEU A 1 104 ? -5.996 6.086 -0.408 1 98.12 104 LEU A CA 1
ATOM 824 C C . LEU A 1 104 ? -5.023 6.914 0.428 1 98.12 104 LEU A C 1
ATOM 826 O O . LEU A 1 104 ? -4.949 8.133 0.274 1 98.12 104 LEU A O 1
ATOM 830 N N . ILE A 1 105 ? -4.289 6.266 1.276 1 98.19 105 ILE A N 1
ATOM 831 C CA . ILE A 1 105 ? -3.154 6.887 1.951 1 98.19 105 ILE A CA 1
ATOM 832 C C . ILE A 1 105 ? -1.853 6.441 1.285 1 98.19 105 ILE A C 1
ATOM 834 O O . ILE A 1 105 ? -1.648 5.25 1.041 1 98.19 105 ILE A O 1
ATOM 838 N N . VAL A 1 106 ? -1.023 7.355 0.976 1 97.5 106 VAL A N 1
ATOM 839 C CA . VAL A 1 106 ? 0.326 7.105 0.48 1 97.5 106 VAL A CA 1
ATOM 840 C C . VAL A 1 106 ? 1.35 7.59 1.505 1 97.5 106 VAL A C 1
ATOM 842 O O . VAL A 1 106 ? 1.246 8.703 2.016 1 97.5 106 VAL A O 1
ATOM 845 N N . THR A 1 107 ? 2.297 6.777 1.861 1 94.38 107 THR A N 1
ATOM 846 C CA . THR A 1 107 ? 3.367 7.164 2.775 1 94.38 107 THR A CA 1
ATOM 847 C C . THR A 1 107 ? 4.648 6.395 2.463 1 94.38 107 THR A C 1
ATOM 849 O O . THR A 1 107 ? 4.613 5.383 1.758 1 94.38 107 THR A O 1
ATOM 852 N N . GLY A 1 108 ? 5.727 6.91 2.838 1 91.38 108 GLY A N 1
ATOM 853 C CA . GLY A 1 108 ? 6.98 6.184 2.734 1 91.38 108 GLY A CA 1
ATOM 854 C C . GLY A 1 108 ? 7.09 5.043 3.729 1 91.38 108 GLY A C 1
ATOM 855 O O . GLY A 1 108 ? 6.379 5.016 4.734 1 91.38 108 GLY A O 1
ATOM 856 N N . SER A 1 109 ? 8 4.129 3.422 1 85.19 109 SER A N 1
ATOM 857 C CA . SER A 1 109 ? 8.195 2.965 4.281 1 85.19 109 SER A CA 1
ATOM 858 C C . SER A 1 109 ? 9.016 3.316 5.516 1 85.19 109 SER A C 1
ATOM 860 O O . SER A 1 109 ? 8.977 2.598 6.516 1 85.19 109 SER A O 1
ATOM 862 N N . HIS A 1 110 ? 9.883 4.281 5.258 1 76 110 HIS A N 1
ATOM 863 C CA . HIS A 1 110 ? 10.766 4.688 6.344 1 76 110 HIS A CA 1
ATOM 864 C C . HIS A 1 110 ? 10.797 6.203 6.492 1 76 110 HIS A C 1
ATOM 866 O O . HIS A 1 110 ? 10.391 6.93 5.582 1 76 110 HIS A O 1
ATOM 872 N N . GLY A 1 111 ? 11.047 6.496 7.695 1 61.16 111 GLY A N 1
ATOM 873 C CA . GLY A 1 111 ? 11.227 7.91 7.984 1 61.16 111 GLY A CA 1
ATOM 874 C C . GLY A 1 111 ? 12.664 8.375 7.848 1 61.16 111 GLY A C 1
ATOM 875 O O . GLY A 1 111 ? 13.453 7.766 7.121 1 61.16 111 GLY A O 1
ATOM 876 N N . LYS A 1 112 ? 12.984 9.289 8.391 1 54.78 112 LYS A N 1
ATOM 877 C CA . LYS A 1 112 ? 14.258 10 8.391 1 54.78 112 LYS A CA 1
ATOM 878 C C . LYS A 1 112 ? 15.414 9.055 8.695 1 54.78 112 LYS A C 1
ATOM 880 O O . LYS A 1 112 ? 16.547 9.281 8.258 1 54.78 112 LYS A O 1
ATOM 885 N N . HIS A 1 113 ? 15.141 8 9.289 1 54.84 113 HIS A N 1
ATOM 886 C CA . HIS A 1 113 ? 16.312 7.246 9.695 1 54.84 113 HIS A CA 1
ATOM 887 C C . HIS A 1 113 ? 16.594 6.094 8.734 1 54.84 113 HIS A C 1
ATOM 889 O O . HIS A 1 113 ? 17.625 5.438 8.836 1 54.84 113 HIS A O 1
ATOM 895 N N . GLY A 1 114 ? 16.094 5.949 7.582 1 56.5 114 GLY A N 1
ATOM 896 C CA . GLY A 1 114 ? 16.219 5.316 6.277 1 56.5 114 GLY A CA 1
ATOM 897 C C . GLY A 1 114 ? 16.766 3.902 6.348 1 56.5 114 GLY A C 1
ATOM 898 O O . GLY A 1 114 ? 17 3.271 5.316 1 56.5 114 GLY A O 1
ATOM 899 N N . LEU A 1 115 ? 17.5 3.412 7.43 1 54.34 115 LEU A N 1
ATOM 900 C CA . LEU A 1 115 ? 18.391 2.305 7.094 1 54.34 115 LEU A CA 1
ATOM 901 C C . LEU A 1 115 ? 17.594 1.097 6.613 1 54.34 115 LEU A C 1
ATOM 903 O O . LEU A 1 115 ? 17.969 0.431 5.652 1 54.34 115 LEU A O 1
ATOM 907 N N . SER A 1 116 ? 16.922 0.431 7.461 1 56.09 116 SER A N 1
ATOM 908 C CA . SER A 1 116 ? 16.594 -0.988 7.391 1 56.09 116 SER A CA 1
ATOM 909 C C . SER A 1 116 ? 15.391 -1.228 6.48 1 56.09 116 SER A C 1
ATOM 911 O O . SER A 1 116 ? 14.578 -0.328 6.27 1 56.09 116 SER A O 1
ATOM 913 N N . LEU A 1 117 ? 15.492 -2.232 5.562 1 61.47 117 LEU A N 1
ATOM 914 C CA . LEU A 1 117 ? 14.453 -2.857 4.75 1 61.47 117 LEU A CA 1
ATOM 915 C C . LEU A 1 117 ? 13.18 -3.068 5.562 1 61.47 117 LEU A C 1
ATOM 917 O O . LEU A 1 117 ? 12.148 -3.471 5.02 1 61.47 117 LEU A O 1
ATOM 921 N N . LEU A 1 118 ? 13.227 -2.475 6.742 1 75.94 118 LEU A N 1
ATOM 922 C CA . LEU A 1 118 ? 12.102 -2.748 7.633 1 75.94 118 LEU A CA 1
ATOM 923 C C . LEU A 1 118 ? 11.094 -1.603 7.602 1 75.94 118 LEU A C 1
ATOM 925 O O . LEU A 1 118 ? 11.477 -0.443 7.422 1 75.94 118 LEU A O 1
ATOM 929 N N . LEU A 1 119 ? 9.82 -1.921 7.664 1 85.81 119 LEU A N 1
ATOM 930 C CA . LEU A 1 119 ? 8.734 -0.945 7.711 1 85.81 119 LEU A CA 1
ATOM 931 C C . LEU A 1 119 ? 8.812 -0.097 8.977 1 85.81 119 LEU A C 1
ATOM 933 O O . LEU A 1 119 ? 8.984 -0.629 10.07 1 85.81 119 LEU A O 1
ATOM 937 N N . GLY A 1 120 ? 8.781 1.157 8.828 1 88.06 120 GLY A N 1
ATOM 938 C CA . GLY A 1 120 ? 8.789 2.05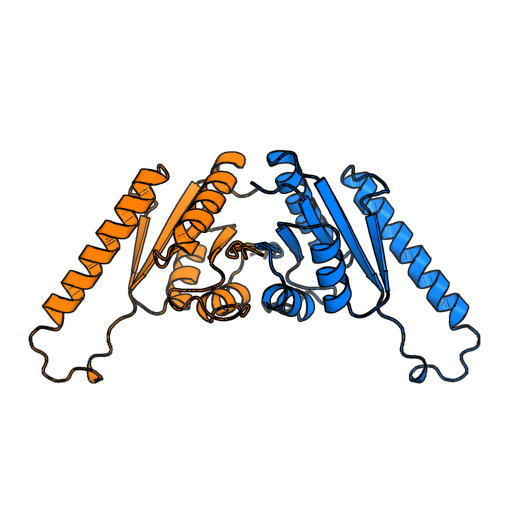3 9.969 1 88.06 120 GLY A CA 1
ATOM 939 C C . GLY A 1 120 ? 7.531 1.962 10.812 1 88.06 120 GLY A C 1
ATOM 940 O O . GLY A 1 120 ? 6.488 1.525 10.328 1 88.06 120 GLY A O 1
ATOM 941 N N . SER A 1 121 ? 7.641 2.443 11.992 1 88.25 121 SER A N 1
ATOM 942 C CA . SER A 1 121 ? 6.562 2.336 12.969 1 88.25 121 SER A CA 1
ATOM 943 C C . SER A 1 121 ? 5.324 3.104 12.508 1 88.25 121 SER A C 1
ATOM 945 O O . SER A 1 121 ? 4.195 2.645 12.703 1 88.25 121 SER A O 1
ATOM 947 N N . THR A 1 122 ? 5.547 4.234 11.883 1 89.25 122 THR A N 1
ATOM 948 C CA . THR A 1 122 ? 4.414 5.035 11.43 1 89.25 122 THR A CA 1
ATOM 949 C C . THR A 1 122 ? 3.676 4.332 10.297 1 89.25 122 THR A C 1
ATOM 951 O O . THR A 1 122 ? 2.449 4.215 10.328 1 89.25 122 THR A O 1
ATOM 954 N N . ALA A 1 123 ? 4.434 3.898 9.328 1 91.12 123 ALA A N 1
ATOM 955 C CA . ALA A 1 123 ? 3.826 3.158 8.227 1 91.12 123 ALA A CA 1
ATOM 956 C C . ALA A 1 123 ? 3.061 1.942 8.734 1 91.12 123 ALA A C 1
ATOM 958 O O . ALA A 1 123 ? 1.932 1.686 8.305 1 91.12 123 ALA A O 1
ATOM 959 N N . ASN A 1 124 ? 3.613 1.246 9.664 1 90.81 124 ASN A N 1
ATOM 960 C CA . ASN A 1 124 ? 2.984 0.07 10.25 1 90.81 124 ASN A CA 1
ATOM 961 C C . ASN A 1 124 ? 1.688 0.431 10.969 1 90.81 124 ASN A C 1
ATOM 963 O O . ASN A 1 124 ? 0.678 -0.261 10.828 1 90.81 124 ASN A O 1
ATOM 967 N N . ALA A 1 125 ? 1.741 1.474 11.711 1 91.38 125 ALA A N 1
ATOM 968 C CA . ALA A 1 125 ? 0.57 1.918 12.461 1 91.38 125 ALA A CA 1
ATOM 969 C C . ALA A 1 125 ? -0.557 2.338 11.523 1 91.38 125 ALA A C 1
ATOM 971 O O . ALA A 1 125 ? -1.726 2.027 11.766 1 91.38 125 ALA A O 1
ATOM 972 N N . ILE A 1 126 ? -0.235 2.986 10.461 1 94.12 126 ILE A N 1
ATOM 973 C CA . ILE A 1 126 ? -1.225 3.418 9.484 1 94.12 126 ILE A CA 1
ATOM 974 C C . ILE A 1 126 ? -1.883 2.197 8.844 1 94.12 126 ILE A C 1
ATOM 976 O O . ILE A 1 126 ? -3.107 2.145 8.711 1 94.12 126 ILE A O 1
ATOM 980 N N . LEU A 1 127 ? -1.081 1.281 8.516 1 93.5 127 LEU A N 1
ATOM 981 C CA . LEU A 1 127 ? -1.572 0.074 7.863 1 93.5 127 LEU A CA 1
ATOM 982 C C . LEU A 1 127 ? -2.586 -0.649 8.742 1 93.5 127 LEU A C 1
ATOM 984 O O . LEU A 1 127 ? -3.584 -1.176 8.25 1 93.5 127 LEU A O 1
ATOM 988 N N . HIS A 1 128 ? -2.396 -0.63 10 1 91.19 128 HIS A N 1
ATOM 989 C CA . HIS A 1 128 ? -3.264 -1.371 10.906 1 91.19 128 HIS A CA 1
ATOM 990 C C . HIS A 1 128 ? -4.496 -0.556 11.281 1 91.19 128 HIS A C 1
ATOM 992 O O . HIS A 1 128 ? -5.516 -1.117 11.688 1 91.19 128 HIS A O 1
ATOM 998 N N . GLY A 1 129 ? -4.414 0.728 11.086 1 91.94 129 GLY A N 1
ATOM 999 C CA . GLY A 1 129 ? -5.512 1.565 11.547 1 91.94 129 GLY A CA 1
ATOM 1000 C C . GLY A 1 129 ? -6.352 2.121 10.422 1 91.94 129 GLY A C 1
ATOM 1001 O O . GLY A 1 129 ? -7.473 2.588 10.641 1 91.94 129 GLY A O 1
ATOM 1002 N N . ALA A 1 130 ? -5.848 2.068 9.227 1 94.12 130 ALA A N 1
ATOM 1003 C CA . ALA A 1 130 ? -6.516 2.705 8.094 1 94.12 130 ALA A CA 1
ATOM 1004 C C . ALA A 1 130 ? -7.758 1.921 7.68 1 94.12 130 ALA A C 1
ATOM 1006 O O . ALA A 1 130 ? -7.75 0.688 7.688 1 94.12 130 ALA A O 1
ATOM 1007 N N . GLU A 1 131 ? -8.742 2.637 7.266 1 92.62 131 GLU A N 1
ATOM 1008 C CA . GLU A 1 131 ? -9.969 2.041 6.746 1 92.62 131 GLU A CA 1
ATOM 1009 C C . GLU A 1 131 ? -10.016 2.115 5.223 1 92.62 131 GLU A C 1
ATOM 1011 O O . GLU A 1 131 ? -11.008 1.718 4.605 1 92.62 131 GLU A O 1
ATOM 1016 N N . CYS A 1 132 ? -9.047 2.621 4.668 1 95 132 CYS A N 1
ATOM 1017 C CA . CYS A 1 132 ? -8.914 2.768 3.223 1 95 132 CYS A CA 1
ATOM 1018 C C . CYS A 1 132 ? -7.633 2.107 2.721 1 95 132 CYS A C 1
ATOM 1020 O O . CYS A 1 132 ? -6.867 1.549 3.51 1 95 132 CYS A O 1
ATOM 1022 N N . ASP A 1 133 ? -7.438 2.123 1.435 1 95.94 133 ASP A N 1
ATOM 1023 C CA . ASP A 1 133 ? -6.23 1.554 0.846 1 95.94 133 ASP A CA 1
ATOM 1024 C C . ASP A 1 133 ? -4.984 2.299 1.321 1 95.94 133 ASP A C 1
ATOM 1026 O O . ASP A 1 133 ? -5.043 3.494 1.614 1 95.94 133 ASP A O 1
ATOM 1030 N N . VAL A 1 134 ? -3.869 1.566 1.428 1 96.88 134 VAL A N 1
ATOM 1031 C CA . VAL A 1 134 ? -2.598 2.178 1.803 1 96.88 134 VAL A CA 1
ATOM 1032 C C . VAL A 1 134 ? -1.509 1.748 0.823 1 96.88 134 VAL A C 1
ATOM 1034 O O . VAL A 1 134 ? -1.34 0.556 0.557 1 96.88 134 VAL A O 1
ATOM 1037 N N . LEU A 1 135 ? -0.851 2.717 0.291 1 96.94 135 LEU A N 1
ATOM 1038 C CA . LEU A 1 135 ? 0.331 2.496 -0.536 1 96.94 135 LEU A CA 1
ATOM 1039 C C . LEU A 1 135 ? 1.603 2.854 0.226 1 96.94 135 LEU A C 1
ATOM 1041 O O . LEU A 1 135 ? 1.785 4.004 0.632 1 96.94 135 LEU A O 1
ATOM 1045 N N . ILE A 1 136 ? 2.406 1.881 0.378 1 95.56 136 ILE A N 1
ATOM 1046 C CA . ILE A 1 136 ? 3.73 2.08 0.958 1 95.56 136 ILE A CA 1
ATOM 1047 C C . ILE A 1 136 ? 4.766 2.213 -0.155 1 95.56 136 ILE A C 1
ATOM 1049 O O . ILE A 1 136 ? 4.996 1.27 -0.916 1 95.56 136 ILE A O 1
ATOM 1053 N N . VAL A 1 137 ? 5.395 3.352 -0.184 1 94.69 137 VAL A N 1
ATOM 1054 C CA . VAL A 1 137 ? 6.395 3.623 -1.21 1 94.69 137 VAL A CA 1
ATOM 1055 C C . VAL A 1 137 ? 7.789 3.342 -0.658 1 94.69 137 VAL A C 1
ATOM 1057 O O . VAL A 1 137 ? 8.164 3.863 0.394 1 94.69 137 VAL A O 1
ATOM 1060 N N . ARG A 1 138 ? 8.516 2.557 -1.379 1 90.44 138 ARG A N 1
ATOM 1061 C CA . ARG A 1 138 ? 9.852 2.176 -0.939 1 90.44 138 ARG A CA 1
ATOM 1062 C C . ARG A 1 138 ? 10.922 2.926 -1.726 1 90.44 138 ARG A C 1
ATOM 1064 O O . ARG A 1 138 ? 10.719 3.258 -2.896 1 90.44 138 ARG A O 1
ATOM 1071 N N . PRO A 1 139 ? 12.016 3.16 -0.981 1 80.81 139 PRO A N 1
ATOM 1072 C CA . PRO A 1 139 ? 13.125 3.785 -1.712 1 80.81 139 PRO A CA 1
ATOM 1073 C C . PRO A 1 139 ? 13.711 2.871 -2.783 1 80.81 139 PRO A C 1
ATOM 1075 O O . PRO A 1 139 ? 13.625 1.646 -2.67 1 80.81 139 PRO A O 1
ATOM 1078 N N . LYS A 1 140 ? 14.109 3.42 -3.828 1 72.06 140 LYS A N 1
ATOM 1079 C CA . LYS A 1 140 ? 14.828 2.631 -4.828 1 72.06 140 LYS A CA 1
ATOM 1080 C C . LYS A 1 140 ? 16.156 2.135 -4.281 1 72.06 140 LYS A C 1
ATOM 1082 O O . LYS A 1 140 ? 16.906 2.898 -3.66 1 72.06 140 LYS A O 1
ATOM 1087 N N . ILE A 1 141 ? 16.172 0.757 -4.105 1 61 141 ILE A N 1
ATOM 1088 C CA . ILE A 1 141 ? 17.453 0.229 -3.641 1 61 141 ILE A CA 1
ATOM 1089 C C . ILE A 1 141 ? 18.438 0.192 -4.797 1 61 141 ILE A C 1
ATOM 1091 O O . ILE A 1 141 ? 18.141 -0.339 -5.867 1 61 141 ILE A O 1
ATOM 1095 N N . SER A 1 142 ? 19.234 1.222 -4.984 1 51.97 142 SER A N 1
ATOM 1096 C CA . SER A 1 142 ? 20.328 1.187 -5.961 1 51.97 142 SER A CA 1
ATOM 1097 C C . SER A 1 142 ? 21.109 -0.113 -5.859 1 51.97 142 SER A C 1
ATOM 1099 O O . SER A 1 142 ? 21.594 -0.474 -4.781 1 51.97 142 SER A O 1
ATOM 1101 N N . HIS A 1 143 ? 20.75 -1.179 -6.504 1 45.47 143 HIS A N 1
ATOM 1102 C CA . HIS A 1 143 ? 21.719 -2.277 -6.547 1 45.47 143 HIS A CA 1
ATOM 1103 C C . HIS A 1 143 ? 22.953 -1.897 -7.352 1 45.47 143 HIS A C 1
ATOM 1105 O O . HIS A 1 143 ? 22.875 -1.087 -8.273 1 45.47 143 HIS A O 1
ATOM 1111 N N . MET B 1 1 ? 7.16 5.863 -12.422 1 85.44 1 MET B N 1
ATOM 1112 C CA . MET B 1 1 ? 5.977 5.168 -12.922 1 85.44 1 MET B CA 1
ATOM 1113 C C . MET B 1 1 ? 6.156 3.656 -12.836 1 85.44 1 MET B C 1
ATOM 1115 O O . MET B 1 1 ? 7.281 3.158 -12.883 1 85.44 1 MET B O 1
ATOM 1119 N N . TYR B 1 2 ? 4.969 3.004 -12.594 1 96.56 2 TYR B N 1
ATOM 1120 C CA . TYR B 1 2 ? 5.086 1.556 -12.461 1 96.56 2 TYR B CA 1
ATOM 1121 C C . TYR B 1 2 ? 5.191 0.895 -13.836 1 96.56 2 TYR B C 1
ATOM 1123 O O . TYR B 1 2 ? 4.508 1.299 -14.773 1 96.56 2 TYR B O 1
ATOM 1131 N N . LYS B 1 3 ? 6.047 -0.093 -13.961 1 98.19 3 LYS B N 1
ATOM 1132 C CA . LYS B 1 3 ? 6.242 -0.832 -15.211 1 98.19 3 LYS B CA 1
ATOM 1133 C C . LYS B 1 3 ? 5.703 -2.254 -15.094 1 98.19 3 LYS B C 1
ATOM 1135 O O . LYS B 1 3 ? 5.258 -2.838 -16.078 1 98.19 3 LYS B O 1
ATOM 1140 N N . ARG B 1 4 ? 5.797 -2.785 -13.969 1 98.69 4 ARG B N 1
ATOM 1141 C CA . ARG B 1 4 ? 5.336 -4.145 -13.703 1 98.69 4 ARG B CA 1
ATOM 1142 C C . ARG B 1 4 ? 4.602 -4.219 -12.367 1 98.69 4 ARG B C 1
ATOM 1144 O O . ARG B 1 4 ? 5.203 -4.012 -11.312 1 98.69 4 ARG B O 1
ATOM 1151 N N . VAL B 1 5 ? 3.355 -4.57 -12.414 1 98.75 5 VAL B N 1
ATOM 1152 C CA . VAL B 1 5 ? 2.479 -4.668 -11.25 1 98.75 5 VAL B CA 1
ATOM 1153 C C . VAL B 1 5 ? 2.148 -6.129 -10.969 1 98.75 5 VAL B C 1
ATOM 1155 O O . VAL B 1 5 ? 1.775 -6.875 -11.883 1 98.75 5 VAL B O 1
ATOM 1158 N N . LEU B 1 6 ? 2.359 -6.547 -9.773 1 98.75 6 LEU B N 1
ATOM 1159 C CA . LEU B 1 6 ? 2.014 -7.898 -9.352 1 98.75 6 LEU B CA 1
ATOM 1160 C C . LEU B 1 6 ? 0.784 -7.887 -8.453 1 98.75 6 LEU B C 1
ATOM 1162 O O . LEU B 1 6 ? 0.757 -7.184 -7.438 1 98.75 6 LEU B O 1
ATOM 1166 N N . PHE B 1 7 ? -0.178 -8.602 -8.852 1 98.06 7 PHE B N 1
ATOM 1167 C CA . PHE B 1 7 ? -1.315 -8.82 -7.969 1 98.06 7 PHE B CA 1
ATOM 1168 C C . PHE B 1 7 ? -1.26 -10.219 -7.355 1 98.06 7 PHE B C 1
ATOM 1170 O O . PHE B 1 7 ? -1.322 -11.219 -8.07 1 98.06 7 PHE B O 1
ATOM 1177 N N . ALA B 1 8 ? -1.097 -10.227 -6.039 1 96.69 8 ALA B N 1
ATOM 1178 C CA . ALA B 1 8 ? -1.132 -11.469 -5.277 1 96.69 8 ALA B CA 1
ATOM 1179 C C . ALA B 1 8 ? -2.545 -11.773 -4.785 1 96.69 8 ALA B C 1
ATOM 1181 O O . ALA B 1 8 ? -3.111 -11.008 -4.004 1 96.69 8 ALA B O 1
ATOM 1182 N N . THR B 1 9 ? -3.066 -12.977 -5.203 1 93.44 9 THR B N 1
ATOM 1183 C CA . THR B 1 9 ? -4.488 -13.219 -4.973 1 93.44 9 THR B CA 1
ATOM 1184 C C . THR B 1 9 ? -4.699 -14.531 -4.23 1 93.44 9 THR B C 1
ATOM 1186 O O . THR B 1 9 ? -3.943 -15.492 -4.426 1 93.44 9 THR B O 1
ATOM 1189 N N . ASP B 1 10 ? -5.777 -14.5 -3.404 1 89.12 10 ASP B N 1
ATOM 1190 C CA . ASP B 1 10 ? -6.277 -15.75 -2.824 1 89.12 10 ASP B CA 1
ATOM 1191 C C . ASP B 1 10 ? -7.723 -16.016 -3.246 1 89.12 10 ASP B C 1
ATOM 1193 O O . ASP B 1 10 ? -8.398 -16.859 -2.662 1 89.12 10 ASP B O 1
ATOM 1197 N N . PHE B 1 11 ? -8.156 -15.312 -4.242 1 83.19 11 PHE B N 1
ATOM 1198 C CA . PHE B 1 11 ? -9.414 -15.469 -4.957 1 83.19 11 PHE B CA 1
ATOM 1199 C C . PHE B 1 11 ? -10.594 -15.07 -4.078 1 83.19 11 PHE B C 1
ATOM 1201 O O . PHE B 1 11 ? -11.742 -15.391 -4.391 1 83.19 11 PHE B O 1
ATOM 1208 N N . ASP B 1 12 ? -10.383 -14.43 -2.936 1 74.5 12 ASP B N 1
ATOM 1209 C CA . ASP B 1 12 ? -11.484 -13.969 -2.098 1 74.5 12 ASP B CA 1
ATOM 1210 C C . ASP B 1 12 ? -12.141 -12.719 -2.688 1 74.5 12 ASP B C 1
ATOM 1212 O O . ASP B 1 12 ? -11.648 -12.164 -3.672 1 74.5 12 ASP B O 1
ATOM 1216 N N . GLU B 1 13 ? -13.383 -12.523 -2.338 1 62.56 13 GLU B N 1
ATOM 1217 C CA . GLU B 1 13 ? -14.172 -11.406 -2.85 1 62.56 13 GLU B CA 1
ATOM 1218 C C . GLU B 1 13 ? -13.383 -10.102 -2.775 1 62.56 13 GLU B C 1
ATOM 1220 O O . GLU B 1 13 ? -13.453 -9.281 -3.691 1 62.56 13 GLU B O 1
ATOM 1225 N N . VAL B 1 14 ? -12.719 -9.875 -1.711 1 59.84 14 VAL B N 1
ATOM 1226 C CA . VAL B 1 14 ? -11.859 -8.695 -1.651 1 59.84 14 VAL B CA 1
ATOM 1227 C C . VAL B 1 14 ? -10.852 -8.734 -2.795 1 59.84 14 VAL B C 1
ATOM 1229 O O . VAL B 1 14 ? -10.438 -7.688 -3.303 1 59.84 14 VAL B O 1
ATOM 1232 N N . GLY B 1 15 ? -10.828 -9.898 -3.342 1 69.31 15 GLY B N 1
ATOM 1233 C CA . GLY B 1 15 ? -9.828 -10.141 -4.371 1 69.31 15 GLY B CA 1
ATOM 1234 C C . GLY B 1 15 ? -10.195 -9.531 -5.711 1 69.31 15 GLY B C 1
ATOM 1235 O O . GLY B 1 15 ? -9.328 -9.023 -6.422 1 69.31 15 GLY B O 1
ATOM 1236 N N . VAL B 1 16 ? -11.477 -9.445 -5.957 1 78.5 16 VAL B N 1
ATOM 1237 C CA . VAL B 1 16 ? -11.859 -8.945 -7.273 1 78.5 16 VAL B CA 1
ATOM 1238 C C . VAL B 1 16 ? -11.648 -7.43 -7.328 1 78.5 16 VAL B C 1
ATOM 1240 O O . VAL B 1 16 ? -11.109 -6.91 -8.312 1 78.5 16 VAL B O 1
ATOM 1243 N N . ARG B 1 17 ? -12.031 -6.727 -6.301 1 84.38 17 ARG B N 1
ATOM 1244 C CA . ARG B 1 17 ? -11.836 -5.281 -6.254 1 84.38 17 ARG B CA 1
ATOM 1245 C C . ARG B 1 17 ? -10.352 -4.93 -6.262 1 84.38 17 ARG B C 1
ATOM 1247 O O . ARG B 1 17 ? -9.938 -3.992 -6.949 1 84.38 17 ARG B O 1
ATOM 1254 N N . ALA B 1 18 ? -9.633 -5.715 -5.484 1 92 18 ALA B N 1
ATOM 1255 C CA . ALA B 1 18 ? -8.195 -5.492 -5.449 1 92 18 ALA B CA 1
ATOM 1256 C C . ALA B 1 18 ? -7.566 -5.746 -6.816 1 92 18 ALA B C 1
ATOM 1258 O O . ALA B 1 18 ? -6.68 -5.004 -7.246 1 92 18 ALA B O 1
ATOM 1259 N N . ALA B 1 19 ? -8.117 -6.711 -7.477 1 94.25 19 ALA B N 1
ATOM 1260 C CA . ALA B 1 19 ? -7.617 -7.039 -8.812 1 94.25 19 ALA B CA 1
ATOM 1261 C C . ALA B 1 19 ? -7.93 -5.922 -9.805 1 94.25 19 ALA B C 1
ATOM 1263 O O . ALA B 1 19 ? -7.094 -5.578 -10.641 1 94.25 19 ALA B O 1
ATOM 1264 N N . GLU B 1 20 ? -9.086 -5.391 -9.68 1 94 20 GLU B N 1
ATOM 1265 C CA . GLU B 1 20 ? -9.484 -4.293 -10.555 1 94 20 GLU B CA 1
ATOM 1266 C C . GLU B 1 20 ? -8.609 -3.061 -10.328 1 94 20 GLU B C 1
ATOM 1268 O O . GLU B 1 20 ? -8.266 -2.354 -11.273 1 94 20 GLU B O 1
ATOM 1273 N N . LYS B 1 21 ? -8.305 -2.84 -9.148 1 95.06 21 LYS B N 1
ATOM 1274 C CA . LYS B 1 21 ? -7.418 -1.719 -8.836 1 95.06 21 LYS B CA 1
ATOM 1275 C C . LYS B 1 21 ? -6.02 -1.948 -9.406 1 95.06 21 LYS B C 1
ATOM 1277 O O . LYS B 1 21 ? -5.414 -1.035 -9.969 1 95.06 21 LYS B O 1
ATOM 1282 N N . ALA B 1 22 ? -5.531 -3.15 -9.219 1 97.38 22 ALA B N 1
ATOM 1283 C CA . ALA B 1 22 ? -4.238 -3.498 -9.805 1 97.38 22 ALA B CA 1
ATOM 1284 C C . ALA B 1 22 ? -4.25 -3.305 -11.312 1 97.38 22 ALA B C 1
ATOM 1286 O O . ALA B 1 22 ? -3.318 -2.729 -11.883 1 97.38 22 ALA B O 1
ATOM 1287 N N . LYS B 1 23 ? -5.301 -3.727 -11.922 1 97.88 23 LYS B N 1
ATOM 1288 C CA . LYS B 1 23 ? -5.453 -3.596 -13.367 1 97.88 23 LYS B CA 1
ATOM 1289 C C . LYS B 1 23 ? -5.496 -2.129 -13.781 1 97.88 23 LYS B C 1
ATOM 1291 O O . LYS B 1 23 ? -4.828 -1.73 -14.742 1 97.88 23 LYS B O 1
ATOM 1296 N N . LYS B 1 24 ? -6.262 -1.373 -13.094 1 97.25 24 LYS B N 1
ATOM 1297 C CA . LYS B 1 24 ? -6.371 0.047 -13.406 1 97.25 24 LYS B CA 1
ATOM 1298 C C . LYS B 1 24 ? -5.02 0.745 -13.289 1 97.25 24 LYS B C 1
ATOM 1300 O O . LYS B 1 24 ? -4.637 1.521 -14.172 1 97.25 24 LYS B O 1
ATOM 1305 N N . ILE B 1 25 ? -4.297 0.434 -12.25 1 97.5 25 ILE B N 1
ATOM 1306 C CA . ILE B 1 25 ? -2.979 1.029 -12.055 1 97.5 25 ILE B CA 1
ATOM 1307 C C . ILE B 1 25 ? -2.051 0.605 -13.195 1 97.5 25 ILE B C 1
ATOM 1309 O O . ILE B 1 25 ? -1.33 1.434 -13.758 1 97.5 25 ILE B O 1
ATOM 1313 N N . ALA B 1 26 ? -2.102 -0.649 -13.516 1 98.19 26 ALA B N 1
ATOM 1314 C CA . ALA B 1 26 ? -1.272 -1.133 -14.617 1 98.19 26 ALA B CA 1
ATOM 1315 C C . ALA B 1 26 ? -1.63 -0.429 -15.922 1 98.19 26 ALA B C 1
ATOM 1317 O O . ALA B 1 26 ? -0.749 0.062 -16.625 1 98.19 26 ALA B O 1
ATOM 1318 N N . ASP B 1 27 ? -2.908 -0.277 -16.172 1 97.69 27 ASP B N 1
ATOM 1319 C CA . ASP B 1 27 ? -3.375 0.339 -17.406 1 97.69 27 ASP B CA 1
ATOM 1320 C C . ASP B 1 27 ? -2.975 1.811 -17.484 1 97.69 27 ASP B C 1
ATOM 1322 O O . ASP B 1 27 ? -2.5 2.283 -18.516 1 97.69 27 ASP B O 1
ATOM 1326 N N . GLU B 1 28 ? -3.162 2.461 -16.406 1 96.44 28 GLU B N 1
ATOM 1327 C CA . GLU B 1 28 ? -2.883 3.895 -16.359 1 96.44 28 GLU B CA 1
ATOM 1328 C C . GLU B 1 28 ? -1.392 4.172 -16.531 1 96.44 28 GLU B C 1
ATOM 1330 O O . GLU B 1 28 ? -0.996 5.289 -16.859 1 96.44 28 GLU B O 1
ATOM 1335 N N . ASN B 1 29 ? -0.564 3.131 -16.297 1 97.19 29 ASN B N 1
ATOM 1336 C CA . ASN B 1 29 ? 0.881 3.301 -16.391 1 97.19 29 ASN B CA 1
ATOM 1337 C C . ASN B 1 29 ? 1.446 2.607 -17.625 1 97.19 29 ASN B C 1
ATOM 1339 O O . ASN B 1 29 ? 2.656 2.633 -17.859 1 97.19 29 ASN B O 1
ATOM 1343 N N . GLY B 1 30 ? 0.539 1.94 -18.406 1 97.5 30 GLY B N 1
ATOM 1344 C CA . GLY B 1 30 ? 1.058 1.093 -19.469 1 97.5 30 GLY B CA 1
ATOM 1345 C C . GLY B 1 30 ? 1.94 -0.03 -18.953 1 97.5 30 GLY B C 1
ATOM 1346 O O . GLY B 1 30 ? 2.918 -0.404 -19.609 1 97.5 30 GLY B O 1
ATOM 1347 N N . ALA B 1 31 ? 1.665 -0.467 -17.812 1 98.31 31 ALA B N 1
ATOM 1348 C CA . ALA B 1 31 ? 2.479 -1.474 -17.141 1 98.31 31 ALA B CA 1
ATOM 1349 C C . ALA B 1 31 ? 1.951 -2.879 -17.406 1 98.31 31 ALA B C 1
ATOM 1351 O O . ALA B 1 31 ? 0.772 -3.057 -17.719 1 98.31 31 ALA B O 1
ATOM 1352 N N . ASP B 1 32 ? 2.83 -3.875 -17.25 1 98.38 32 ASP B N 1
ATOM 1353 C CA . ASP B 1 32 ? 2.404 -5.27 -17.203 1 98.38 32 ASP B CA 1
ATOM 1354 C C . ASP B 1 32 ? 1.697 -5.59 -15.891 1 98.38 32 ASP B C 1
ATOM 1356 O O . ASP B 1 32 ? 2.133 -5.152 -14.82 1 98.38 32 ASP B O 1
ATOM 1360 N N . LEU B 1 33 ? 0.615 -6.281 -16.031 1 98.69 33 LEU B N 1
ATOM 1361 C CA . LEU B 1 33 ? -0.013 -6.867 -14.852 1 98.69 33 LEU B CA 1
ATOM 1362 C C . LEU B 1 33 ? 0.29 -8.359 -14.758 1 98.69 33 LEU B C 1
ATOM 1364 O O . LEU B 1 33 ? 0.036 -9.109 -15.703 1 98.69 33 LEU B O 1
ATOM 1368 N N . ILE B 1 34 ? 0.876 -8.727 -13.648 1 98.75 34 ILE B N 1
ATOM 1369 C CA . ILE B 1 34 ? 1.195 -10.117 -13.352 1 98.75 34 ILE B CA 1
ATOM 1370 C C . ILE B 1 34 ? 0.319 -10.617 -12.203 1 98.75 34 ILE B C 1
ATOM 1372 O O . ILE B 1 34 ? 0.111 -9.898 -11.219 1 98.75 34 ILE B O 1
ATOM 1376 N N . LEU B 1 35 ? -0.24 -11.781 -12.359 1 98.12 35 LEU B N 1
ATOM 1377 C CA . LEU B 1 35 ? -1.04 -12.414 -11.32 1 98.12 35 LEU B CA 1
ATOM 1378 C C . LEU B 1 35 ? -0.298 -13.594 -10.703 1 98.12 35 LEU B C 1
ATOM 1380 O O . LEU B 1 35 ? 0.329 -14.383 -11.414 1 98.12 35 LEU B O 1
ATOM 1384 N N . VAL B 1 36 ? -0.396 -13.68 -9.367 1 98.19 36 VAL B N 1
ATOM 1385 C CA . VAL B 1 36 ? 0.215 -14.828 -8.719 1 98.19 36 VAL B CA 1
ATOM 1386 C C . VAL B 1 36 ? -0.718 -15.367 -7.637 1 98.19 36 VAL B C 1
ATOM 1388 O O . VAL B 1 36 ? -1.353 -14.602 -6.914 1 98.19 36 VAL B O 1
ATOM 1391 N N . HIS B 1 37 ? -0.857 -16.625 -7.637 1 96.88 37 HIS B N 1
ATOM 1392 C CA . HIS B 1 37 ? -1.458 -17.375 -6.539 1 96.88 37 HIS B CA 1
ATOM 1393 C C . HIS B 1 37 ? -0.508 -18.438 -6.016 1 96.88 37 HIS B C 1
ATOM 1395 O O . HIS B 1 37 ? 0.18 -19.109 -6.801 1 96.88 37 HIS B O 1
ATOM 1401 N N . VAL B 1 38 ? -0.545 -18.594 -4.695 1 96.38 38 VAL B N 1
ATOM 1402 C CA . VAL B 1 38 ? 0.348 -19.578 -4.074 1 96.38 38 VAL B CA 1
ATOM 1403 C C . VAL B 1 38 ? -0.471 -20.672 -3.398 1 96.38 38 VAL B C 1
ATOM 1405 O O . VAL B 1 38 ? -1.408 -20.375 -2.65 1 96.38 38 VAL B O 1
ATOM 1408 N N . VAL B 1 39 ? -0.18 -21.844 -3.73 1 93.62 39 VAL B N 1
ATOM 1409 C CA . VAL B 1 39 ? -0.752 -23.016 -3.076 1 93.62 39 VAL B CA 1
ATOM 1410 C C . VAL B 1 39 ? 0.192 -23.516 -1.983 1 93.62 39 VAL B C 1
ATOM 1412 O O . VAL B 1 39 ? 1.338 -23.875 -2.262 1 93.62 39 VAL B O 1
ATOM 1415 N N . GLU B 1 40 ? -0.313 -23.422 -0.799 1 90.31 40 GLU B N 1
ATOM 1416 C CA . GLU B 1 40 ? 0.479 -23.953 0.309 1 90.31 40 GLU B CA 1
ATOM 1417 C C . GLU B 1 40 ? 0.301 -25.469 0.448 1 90.31 40 GLU B C 1
ATOM 1419 O O . GLU B 1 40 ? -0.827 -25.969 0.463 1 90.31 40 GLU B O 1
ATOM 1424 N N . PRO B 1 41 ? 1.377 -26.156 0.516 1 84.38 41 PRO B N 1
ATOM 1425 C CA . PRO B 1 41 ? 1.284 -27.609 0.594 1 84.38 41 PRO B CA 1
ATOM 1426 C C . PRO B 1 41 ? 0.565 -28.094 1.854 1 84.38 41 PRO B C 1
ATOM 1428 O O . PRO B 1 41 ? 0.645 -27.438 2.898 1 84.38 41 PRO B O 1
ATOM 1431 N N . ILE B 1 42 ? -0.169 -29.141 1.72 1 77.81 42 ILE B N 1
ATOM 1432 C CA . ILE B 1 42 ? -0.753 -29.844 2.859 1 77.81 42 ILE B CA 1
ATOM 1433 C C . ILE B 1 42 ? 0.312 -30.703 3.539 1 77.81 42 ILE B C 1
ATOM 1435 O O . ILE B 1 42 ? 0.954 -31.531 2.893 1 77.81 42 ILE B O 1
ATOM 1439 N N . PRO B 1 43 ? 0.502 -30.344 4.797 1 74.75 43 PRO B N 1
ATOM 1440 C CA . PRO B 1 43 ? 1.534 -31.156 5.441 1 74.75 43 PRO B CA 1
ATOM 1441 C C . PRO B 1 43 ? 1.206 -32.656 5.414 1 74.75 43 PRO B C 1
ATOM 1443 O O . PRO B 1 43 ? 0.079 -33.062 5.727 1 74.75 43 PRO B O 1
ATOM 1446 N N . ALA B 1 44 ? 2.172 -33.438 4.887 1 70.5 44 ALA B N 1
ATOM 1447 C CA . ALA B 1 44 ? 2.006 -34.875 4.793 1 70.5 44 ALA B CA 1
ATOM 1448 C C . ALA B 1 44 ? 1.659 -35.469 6.148 1 70.5 44 ALA B C 1
ATOM 1450 O O . ALA B 1 44 ? 0.898 -36.438 6.23 1 70.5 44 ALA B O 1
ATOM 1451 N N . TYR B 1 45 ? 2.34 -34.906 7.113 1 69.38 45 TYR B N 1
ATOM 1452 C CA . TYR B 1 45 ? 2.16 -35.469 8.438 1 69.38 45 TYR B CA 1
ATOM 1453 C C . TYR B 1 45 ? 0.727 -35.281 8.922 1 69.38 45 TYR B C 1
ATOM 1455 O O . TYR B 1 45 ? 0.28 -36 9.836 1 69.38 45 TYR B O 1
ATOM 1463 N N . ALA B 1 46 ? 0.069 -34.344 8.242 1 67.12 46 ALA B N 1
ATOM 1464 C CA . ALA B 1 46 ? -1.306 -34.094 8.664 1 67.12 46 ALA B CA 1
ATOM 1465 C C . ALA B 1 46 ? -2.25 -35.188 8.148 1 67.12 46 ALA B C 1
ATOM 1467 O O . ALA B 1 46 ? -3.342 -35.375 8.688 1 67.12 46 ALA B O 1
ATOM 1468 N N . TYR B 1 47 ? -1.787 -35.938 7.219 1 68.31 47 TYR B N 1
ATOM 1469 C CA . TYR B 1 47 ? -2.648 -36.969 6.652 1 68.31 47 TYR B CA 1
ATOM 1470 C C . TYR B 1 47 ? -1.854 -38.25 6.344 1 68.31 47 TYR B C 1
ATOM 1472 O O . TYR B 1 47 ? -1.769 -38.656 5.188 1 68.31 47 TYR B O 1
ATOM 1480 N N . PRO B 1 48 ? -1.404 -38.812 7.406 1 66.06 48 PRO B N 1
ATOM 1481 C CA . PRO B 1 48 ? -0.656 -40.062 7.184 1 66.06 48 PRO B CA 1
ATOM 1482 C C . PRO B 1 48 ? -1.513 -41.156 6.566 1 66.06 48 PRO B C 1
ATOM 1484 O O . PRO B 1 48 ? -2.67 -41.344 6.953 1 66.06 48 PRO B O 1
ATOM 1487 N N . GLY B 1 49 ? -0.934 -41.719 5.398 1 67.38 49 GLY B N 1
ATOM 1488 C CA . GLY B 1 49 ? -1.572 -42.906 4.84 1 67.38 49 GLY B CA 1
ATOM 1489 C C . GLY B 1 49 ? -2.691 -42.562 3.867 1 67.38 49 GLY B C 1
ATOM 1490 O O . GLY B 1 49 ? -3.363 -43.469 3.359 1 67.38 49 GLY B O 1
ATOM 1491 N N . PHE B 1 50 ? -2.939 -41.312 3.801 1 67.19 50 PHE B N 1
ATOM 1492 C CA . PHE B 1 50 ? -3.994 -40.938 2.861 1 67.19 50 PHE B CA 1
ATOM 1493 C C . PHE B 1 50 ? -3.525 -41.125 1.423 1 67.19 50 PHE B C 1
ATOM 1495 O O . PHE B 1 50 ? -2.699 -40.375 0.928 1 67.19 50 PHE B O 1
ATOM 1502 N N . ALA B 1 51 ? -3.885 -42.344 0.903 1 70.12 51 ALA B N 1
ATOM 1503 C CA . ALA B 1 51 ? -3.471 -42.75 -0.438 1 70.12 51 ALA B CA 1
ATOM 1504 C C . ALA B 1 51 ? -3.908 -41.719 -1.48 1 70.12 51 ALA B C 1
ATOM 1506 O O . ALA B 1 51 ? -3.311 -41.625 -2.555 1 70.12 51 ALA B O 1
ATOM 1507 N N . GLY B 1 52 ? -4.848 -40.875 -1.196 1 76.5 52 GLY B N 1
ATOM 1508 C CA . GLY B 1 52 ? -5.414 -39.938 -2.176 1 76.5 52 GLY B CA 1
ATOM 1509 C C . GLY B 1 52 ? -4.773 -38.562 -2.146 1 76.5 52 GLY B C 1
ATOM 1510 O O . GLY B 1 52 ? -5.297 -37.625 -2.738 1 76.5 52 GLY B O 1
ATOM 1511 N N . PHE B 1 53 ? -3.648 -38.562 -1.467 1 77.75 53 PHE B N 1
ATOM 1512 C CA . PHE B 1 53 ? -3.018 -37.281 -1.285 1 77.75 53 PHE B CA 1
ATOM 1513 C C . PHE B 1 53 ? -2.621 -36.656 -2.627 1 77.75 53 PHE B C 1
ATOM 1515 O O . PHE B 1 53 ? -2.832 -35.469 -2.867 1 77.75 53 PHE B O 1
ATOM 1522 N N . ALA B 1 54 ? -2.1 -37.469 -3.424 1 80.5 54 ALA B N 1
ATOM 1523 C CA . ALA B 1 54 ? -1.666 -37 -4.73 1 80.5 54 ALA B CA 1
ATOM 1524 C C . ALA B 1 54 ? -2.848 -36.469 -5.539 1 80.5 54 ALA B C 1
ATOM 1526 O O . ALA B 1 54 ? -2.734 -35.438 -6.207 1 80.5 54 ALA B O 1
ATOM 1527 N N . GLU B 1 55 ? -3.924 -37.219 -5.402 1 84.12 55 GLU B N 1
ATOM 1528 C CA . GLU B 1 55 ? -5.121 -36.781 -6.125 1 84.12 55 GLU B CA 1
ATOM 1529 C C . GLU B 1 55 ? -5.664 -35.469 -5.57 1 84.12 55 GLU B C 1
ATOM 1531 O O . GLU B 1 55 ? -6.145 -34.625 -6.324 1 84.12 55 GLU B O 1
ATOM 1536 N N . VAL B 1 56 ? -5.566 -35.344 -4.359 1 84.56 56 VAL B N 1
ATOM 1537 C CA . VAL B 1 56 ? -6.055 -34.125 -3.701 1 84.56 56 VAL B CA 1
ATOM 1538 C C . VAL B 1 56 ? -5.184 -32.938 -4.09 1 84.56 56 VAL B C 1
ATOM 1540 O O . VAL B 1 56 ? -5.699 -31.859 -4.422 1 84.56 56 VAL B O 1
ATOM 1543 N N . GLU B 1 57 ? -3.965 -33.125 -4.09 1 84.62 57 GLU B N 1
ATOM 1544 C CA . GLU B 1 57 ? -3.031 -32.094 -4.469 1 84.62 57 GLU B CA 1
ATOM 1545 C C . GLU B 1 57 ? -3.262 -31.641 -5.91 1 84.62 57 GLU B C 1
ATOM 1547 O O . GLU B 1 57 ? -3.23 -30.438 -6.203 1 84.62 57 GLU B O 1
ATOM 1552 N N . MET B 1 58 ? -3.447 -32.656 -6.719 1 88.25 58 MET B N 1
ATOM 1553 C CA . MET B 1 58 ? -3.697 -32.344 -8.125 1 88.25 58 MET B CA 1
ATOM 1554 C C . MET B 1 58 ? -5 -31.562 -8.281 1 88.25 58 MET B C 1
ATOM 1556 O O . MET B 1 58 ? -5.074 -30.625 -9.086 1 88.25 58 MET B O 1
ATOM 1560 N N . SER B 1 59 ? -5.93 -31.969 -7.57 1 90.75 59 SER B N 1
ATOM 1561 C CA . SER B 1 59 ? -7.223 -31.297 -7.629 1 90.75 59 SER B CA 1
ATOM 1562 C C . SER B 1 59 ? -7.117 -29.859 -7.145 1 90.75 59 SER B C 1
ATOM 1564 O O . SER B 1 59 ? -7.723 -28.953 -7.727 1 90.75 59 SER B O 1
ATOM 1566 N N . ILE B 1 60 ? -6.355 -29.672 -6.164 1 90.25 60 ILE B N 1
ATOM 1567 C CA . ILE B 1 60 ? -6.164 -28.328 -5.617 1 90.25 60 ILE B CA 1
ATOM 1568 C C . ILE B 1 60 ? -5.48 -27.438 -6.652 1 90.25 60 ILE B C 1
ATOM 1570 O O . ILE B 1 60 ? -5.891 -26.297 -6.871 1 90.25 60 ILE B O 1
ATOM 1574 N N . ARG B 1 61 ? -4.551 -27.938 -7.27 1 90.62 61 ARG B N 1
ATOM 1575 C CA . ARG B 1 61 ? -3.82 -27.188 -8.289 1 90.62 61 ARG B CA 1
ATOM 1576 C C . ARG B 1 61 ? -4.727 -26.828 -9.461 1 90.62 61 ARG B C 1
ATOM 1578 O O . ARG B 1 61 ? -4.699 -25.703 -9.961 1 90.62 61 ARG B O 1
ATOM 1585 N N . GLU B 1 62 ? -5.434 -27.797 -9.883 1 94.38 62 GLU B N 1
ATOM 1586 C CA . GLU B 1 62 ? -6.336 -27.578 -11.016 1 94.38 62 GLU B CA 1
ATOM 1587 C C . GLU B 1 62 ? -7.371 -26.516 -10.688 1 94.38 62 GLU B C 1
ATOM 1589 O O . GLU B 1 62 ? -7.691 -25.672 -11.539 1 94.38 62 GLU B O 1
ATOM 1594 N N . GLN B 1 63 ? -7.832 -26.578 -9.547 1 94.62 63 GLN B N 1
ATOM 1595 C CA . GLN B 1 63 ? -8.805 -25.578 -9.117 1 94.62 63 GLN B CA 1
ATOM 1596 C C . GLN B 1 63 ? -8.18 -24.188 -9.07 1 94.62 63 GLN B C 1
ATOM 1598 O O . GLN B 1 63 ? -8.789 -23.203 -9.5 1 94.62 63 GLN B O 1
ATOM 1603 N N . ALA B 1 64 ? -6.996 -24.125 -8.562 1 94.75 64 ALA B N 1
ATOM 1604 C CA . ALA B 1 64 ? -6.285 -22.859 -8.492 1 94.75 64 ALA B CA 1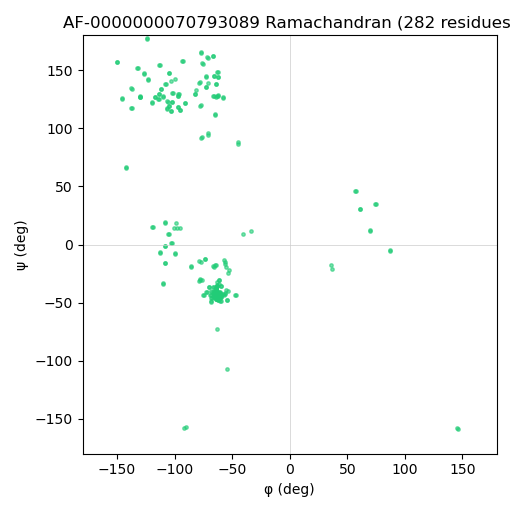
ATOM 1605 C C . ALA B 1 64 ? -6.035 -22.281 -9.883 1 94.75 64 ALA B C 1
ATOM 1607 O O . ALA B 1 64 ? -6.223 -21.094 -10.117 1 94.75 64 ALA B O 1
ATOM 1608 N N . GLU B 1 65 ? -5.676 -23.109 -10.758 1 96.12 65 GLU B N 1
ATOM 1609 C CA . GLU B 1 65 ? -5.43 -22.688 -12.141 1 96.12 65 GLU B CA 1
ATOM 1610 C C . GLU B 1 65 ? -6.707 -22.172 -12.797 1 96.12 65 GLU B C 1
ATOM 1612 O O . GLU B 1 65 ? -6.688 -21.156 -13.492 1 96.12 65 GLU B O 1
ATOM 1617 N N . LYS B 1 66 ? -7.711 -22.891 -12.539 1 96.75 66 LYS B N 1
ATOM 1618 C CA . LYS B 1 66 ? -8.992 -22.484 -13.094 1 96.75 66 LYS B CA 1
ATOM 1619 C C . LYS B 1 66 ? -9.398 -21.109 -12.578 1 96.75 66 LYS B C 1
ATOM 1621 O O . LYS B 1 66 ? -9.797 -20.234 -13.352 1 96.75 66 LYS B O 1
ATOM 1626 N N . GLU B 1 67 ? -9.281 -20.906 -11.328 1 94.94 67 GLU B N 1
ATOM 1627 C CA . GLU B 1 67 ? -9.672 -19.641 -10.711 1 94.94 67 GLU B CA 1
ATOM 1628 C C . GLU B 1 67 ? -8.781 -18.5 -11.195 1 94.94 67 GLU B C 1
ATOM 1630 O O . GLU B 1 67 ? -9.266 -17.406 -11.492 1 94.94 67 GLU B O 1
ATOM 1635 N N . LEU B 1 68 ? -7.5 -18.797 -11.266 1 96.69 68 LEU B N 1
ATOM 1636 C CA . LEU B 1 68 ? -6.578 -17.766 -11.734 1 96.69 68 LEU B CA 1
ATOM 1637 C C . LEU B 1 68 ? -6.855 -17.406 -13.188 1 96.69 68 LEU B C 1
ATOM 1639 O O . LEU B 1 68 ? -6.824 -16.234 -13.555 1 96.69 68 LEU B O 1
ATOM 1643 N N . ASN B 1 69 ? -7.137 -18.391 -13.992 1 97 69 ASN B N 1
ATOM 1644 C CA . ASN B 1 69 ? -7.43 -18.156 -15.406 1 97 69 ASN B CA 1
ATOM 1645 C C . ASN B 1 69 ? -8.711 -17.344 -15.578 1 97 69 ASN B C 1
ATOM 1647 O O . ASN B 1 69 ? -8.781 -16.453 -16.438 1 97 69 ASN B O 1
ATOM 1651 N N . GLU B 1 70 ? -9.68 -17.625 -14.812 1 95.94 70 GLU B N 1
ATOM 1652 C CA . GLU B 1 70 ? -10.922 -16.859 -14.859 1 95.94 70 GLU B CA 1
ATOM 1653 C C . GLU B 1 70 ? -10.688 -15.391 -14.508 1 95.94 70 GLU B C 1
ATOM 1655 O O . GLU B 1 70 ? -11.195 -14.492 -15.188 1 95.94 70 GLU B O 1
ATOM 1660 N N . LEU B 1 71 ? -9.961 -15.211 -13.477 1 95.38 71 LEU B N 1
ATOM 1661 C CA . LEU B 1 71 ? -9.633 -13.852 -13.078 1 95.38 71 LEU B CA 1
ATOM 1662 C C . LEU B 1 71 ? -8.82 -13.148 -14.156 1 95.38 71 LEU B C 1
ATOM 1664 O O . LEU B 1 71 ? -9.094 -11.992 -14.492 1 95.38 71 LEU B O 1
ATOM 1668 N N . ALA B 1 72 ? -7.867 -13.82 -14.703 1 97 72 ALA B N 1
ATOM 1669 C CA . ALA B 1 72 ? -7 -13.266 -15.734 1 97 72 ALA B CA 1
ATOM 1670 C C . ALA B 1 72 ? -7.801 -12.875 -16.969 1 97 72 ALA B C 1
ATOM 1672 O O . ALA B 1 72 ? -7.551 -11.836 -17.578 1 97 72 ALA B O 1
ATOM 1673 N N . GLU B 1 73 ? -8.688 -13.703 -17.328 1 96.81 73 GLU B N 1
ATOM 1674 C CA . GLU B 1 73 ? -9.531 -13.422 -18.5 1 96.81 73 GLU B CA 1
ATOM 1675 C C . GLU B 1 73 ? -10.391 -12.18 -18.266 1 96.81 73 GLU B C 1
ATOM 1677 O O . GLU B 1 73 ? -10.516 -11.336 -19.156 1 96.81 73 GLU B O 1
ATOM 1682 N N . LYS B 1 74 ? -10.922 -12.07 -17.094 1 95.06 74 LYS B N 1
ATOM 1683 C CA . LYS B 1 74 ? -11.719 -10.906 -16.734 1 95.06 74 LYS B CA 1
ATOM 1684 C C . LYS B 1 74 ? -10.891 -9.625 -16.812 1 95.06 74 LYS B C 1
ATOM 1686 O O . LYS B 1 74 ? -11.406 -8.562 -17.172 1 95.06 74 LYS B O 1
ATOM 1691 N N . LEU B 1 75 ? -9.594 -9.781 -16.547 1 96.94 75 LEU B N 1
ATOM 1692 C CA . LEU B 1 75 ? -8.734 -8.609 -16.453 1 96.94 75 LEU B CA 1
ATOM 1693 C C . LEU B 1 75 ? -7.953 -8.406 -17.75 1 96.94 75 LEU B C 1
ATOM 1695 O O . LEU B 1 75 ? -7.238 -7.414 -17.891 1 96.94 75 LEU B O 1
ATOM 1699 N N . GLY B 1 76 ? -8.039 -9.328 -18.625 1 97.19 76 GLY B N 1
ATOM 1700 C CA . GLY B 1 76 ? -7.297 -9.234 -19.859 1 97.19 76 GLY B CA 1
ATOM 1701 C C . GLY B 1 76 ? -5.809 -9.492 -19.703 1 97.19 76 GLY B C 1
ATOM 1702 O O . GLY B 1 76 ? -4.988 -8.875 -20.375 1 97.19 76 GLY B O 1
ATOM 1703 N N . VAL B 1 77 ? -5.484 -10.414 -18.781 1 98.06 77 VAL B N 1
ATOM 1704 C CA . VAL B 1 77 ? -4.086 -10.742 -18.531 1 98.06 77 VAL B CA 1
ATOM 1705 C C . VAL B 1 77 ? -3.697 -11.984 -19.328 1 98.06 77 VAL B C 1
ATOM 1707 O O . VAL B 1 77 ? -4.379 -13.008 -19.25 1 98.06 77 VAL B O 1
ATOM 1710 N N . ASP B 1 78 ? -2.611 -11.914 -20.047 1 97.56 78 ASP B N 1
ATOM 1711 C CA . ASP B 1 78 ? -2.217 -13.023 -20.906 1 97.56 78 ASP B CA 1
ATOM 1712 C C . ASP B 1 78 ? -1.595 -14.156 -20.094 1 97.56 78 ASP B C 1
ATOM 1714 O O . ASP B 1 78 ? -1.26 -13.969 -18.922 1 97.56 78 ASP B O 1
ATOM 1718 N N . GLU B 1 79 ? -1.456 -15.328 -20.609 1 97.25 79 GLU B N 1
ATOM 1719 C CA . GLU B 1 79 ? -1.042 -16.562 -19.953 1 97.25 79 GLU B CA 1
ATOM 1720 C C . GLU B 1 79 ? 0.372 -16.422 -19.391 1 97.25 79 GLU B C 1
ATOM 1722 O O . GLU B 1 79 ? 0.669 -16.953 -18.312 1 97.25 79 GLU B O 1
ATOM 1727 N N . LYS B 1 80 ? 1.205 -15.703 -20.016 1 97.62 80 LYS B N 1
ATOM 1728 C CA . LYS B 1 80 ? 2.6 -15.602 -19.609 1 97.62 80 LYS B CA 1
ATOM 1729 C C . LYS B 1 80 ? 2.736 -14.758 -18.344 1 97.62 80 LYS B C 1
ATOM 1731 O O . LYS B 1 80 ? 3.799 -14.727 -17.719 1 97.62 80 LYS B O 1
ATOM 1736 N N . HIS B 1 81 ? 1.703 -14.086 -17.984 1 98.5 81 HIS B N 1
ATOM 1737 C CA . HIS B 1 81 ? 1.73 -13.227 -16.797 1 98.5 81 HIS B CA 1
ATOM 1738 C C . HIS B 1 81 ? 0.898 -13.828 -15.672 1 98.5 81 HIS B C 1
ATOM 1740 O O . HIS B 1 81 ? 0.49 -13.109 -14.75 1 98.5 81 HIS B O 1
ATOM 1746 N N . ARG B 1 82 ? 0.635 -15.086 -15.758 1 98.31 82 ARG B N 1
ATOM 1747 C CA . ARG B 1 82 ? -0.118 -15.82 -14.75 1 98.31 82 ARG B CA 1
ATOM 1748 C C . ARG B 1 82 ? 0.764 -16.859 -14.055 1 98.31 82 ARG B C 1
ATOM 1750 O O . ARG B 1 82 ? 1.323 -17.734 -14.703 1 98.31 82 ARG B O 1
ATOM 1757 N N . PHE B 1 83 ? 0.803 -16.781 -12.742 1 98.25 83 PHE B N 1
ATOM 1758 C CA . PHE B 1 83 ? 1.694 -17.688 -12.031 1 98.25 83 PHE B CA 1
ATOM 1759 C C . PHE B 1 83 ? 0.957 -18.391 -10.898 1 98.25 83 PHE B C 1
ATOM 1761 O O . PHE B 1 83 ? 0.31 -17.75 -10.07 1 98.25 83 PHE B O 1
ATOM 1768 N N . ILE B 1 84 ? 1.05 -19.703 -10.898 1 97.5 84 ILE B N 1
ATOM 1769 C CA . ILE B 1 84 ? 0.71 -20.547 -9.758 1 97.5 84 ILE B CA 1
ATOM 1770 C C . ILE B 1 84 ? 1.986 -21.094 -9.117 1 97.5 84 ILE B C 1
ATOM 1772 O O . ILE B 1 84 ? 2.771 -21.781 -9.773 1 97.5 84 ILE B O 1
ATOM 1776 N N . GLU B 1 85 ? 2.152 -20.688 -7.902 1 97.19 85 GLU B N 1
ATOM 1777 C CA . GLU B 1 85 ? 3.359 -21.125 -7.199 1 97.19 85 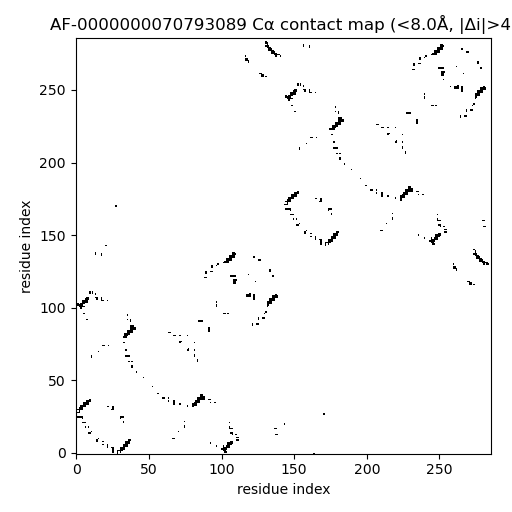GLU B CA 1
ATOM 1778 C C . GLU B 1 85 ? 3.02 -22.062 -6.039 1 97.19 85 GLU B C 1
ATOM 1780 O O . GLU B 1 85 ? 1.896 -22.047 -5.531 1 97.19 85 GLU B O 1
ATOM 1785 N N . TYR B 1 86 ?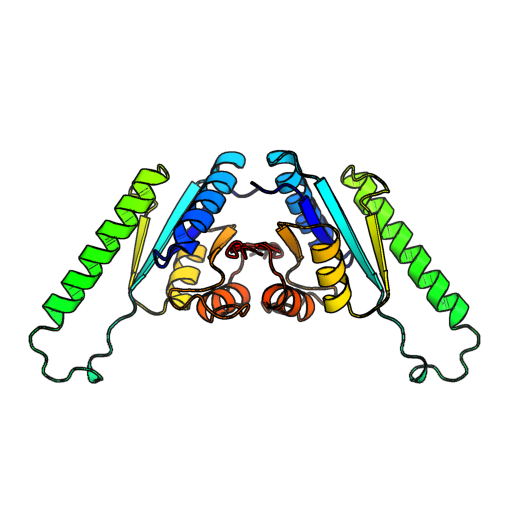 4.008 -22.922 -5.684 1 94.62 86 TYR B N 1
ATOM 1786 C CA . TYR B 1 86 ? 3.838 -23.875 -4.598 1 94.62 86 TYR B CA 1
ATOM 1787 C C . TYR B 1 86 ? 4.863 -23.641 -3.496 1 94.62 86 TYR B C 1
ATOM 1789 O O . TYR B 1 86 ? 6.066 -23.562 -3.764 1 94.62 86 TYR B O 1
ATOM 1797 N N . GLY B 1 87 ? 4.328 -23.406 -2.297 1 94.38 87 GLY B N 1
ATOM 1798 C CA . GLY B 1 87 ? 5.203 -23.141 -1.165 1 94.38 87 GLY B CA 1
ATOM 1799 C C . GLY B 1 87 ? 4.621 -22.141 -0.184 1 94.38 87 GLY B C 1
ATOM 1800 O O . GLY B 1 87 ? 3.4 -22.031 -0.048 1 94.38 87 GLY B O 1
ATOM 1801 N N . SER B 1 88 ? 5.492 -21.5 0.62 1 94.06 88 SER B N 1
ATOM 1802 C CA . SER B 1 88 ? 5.066 -20.438 1.512 1 94.06 88 SER B CA 1
ATOM 1803 C C . SER B 1 88 ? 4.594 -19.219 0.726 1 94.06 88 SER B C 1
ATOM 1805 O O . SER B 1 88 ? 5.297 -18.734 -0.169 1 94.06 88 SER B O 1
ATOM 1807 N N . THR B 1 89 ? 3.43 -18.797 1.075 1 93.94 89 THR B N 1
ATOM 1808 C CA . THR B 1 89 ? 2.818 -17.688 0.351 1 93.94 89 THR B CA 1
ATOM 1809 C C . THR B 1 89 ? 3.746 -16.469 0.33 1 93.94 89 THR B C 1
ATOM 1811 O O . THR B 1 89 ? 4.051 -15.938 -0.737 1 93.94 89 THR B O 1
ATOM 1814 N N . LYS B 1 90 ? 4.266 -16.125 1.465 1 94.81 90 LYS B N 1
ATOM 1815 C CA . LYS B 1 90 ? 5.168 -14.984 1.571 1 94.81 90 LYS B CA 1
ATOM 1816 C C . LYS B 1 90 ? 6.398 -15.172 0.685 1 94.81 90 LYS B C 1
ATOM 1818 O O . LYS B 1 90 ? 6.719 -14.305 -0.131 1 94.81 90 LYS B O 1
ATOM 1823 N N . ASN B 1 91 ? 7.047 -16.328 0.759 1 97 91 ASN B N 1
ATOM 1824 C CA . ASN B 1 91 ? 8.297 -16.562 0.044 1 97 91 ASN B CA 1
ATOM 1825 C C . ASN B 1 91 ? 8.086 -16.562 -1.468 1 97 91 ASN B C 1
ATOM 1827 O O . ASN B 1 91 ? 8.883 -15.984 -2.209 1 97 91 ASN B O 1
ATOM 1831 N N . GLU B 1 92 ? 7.027 -17.141 -1.812 1 98 92 GLU B N 1
ATOM 1832 C CA . GLU B 1 92 ? 6.789 -17.281 -3.246 1 98 92 GLU B CA 1
ATOM 1833 C C . GLU B 1 92 ? 6.422 -15.945 -3.875 1 98 92 GLU B C 1
ATOM 1835 O O . GLU B 1 92 ? 6.863 -15.625 -4.98 1 98 92 GLU B O 1
ATOM 1840 N N . ILE B 1 93 ? 5.609 -15.148 -3.211 1 98.12 93 ILE B N 1
ATOM 1841 C CA . ILE B 1 93 ? 5.227 -13.844 -3.74 1 98.12 93 ILE B CA 1
ATOM 1842 C C . ILE B 1 93 ? 6.461 -12.953 -3.871 1 98.12 93 ILE B C 1
ATOM 1844 O O . ILE B 1 93 ? 6.66 -12.305 -4.898 1 98.12 93 ILE B O 1
ATOM 1848 N N . LEU B 1 94 ? 7.301 -13 -2.865 1 98 94 LEU B N 1
ATOM 1849 C CA . LEU B 1 94 ? 8.5 -12.172 -2.887 1 98 94 LEU B CA 1
ATOM 1850 C C . LEU B 1 94 ? 9.492 -12.672 -3.93 1 98 94 LEU B C 1
ATOM 1852 O O . LEU B 1 94 ? 10.172 -11.875 -4.578 1 98 94 LEU B O 1
ATOM 1856 N N . ARG B 1 95 ? 9.562 -13.984 -4.074 1 98.38 95 ARG B N 1
ATOM 1857 C CA . ARG B 1 95 ? 10.414 -14.555 -5.113 1 98.38 95 ARG B CA 1
ATOM 1858 C C . ARG B 1 95 ? 9.945 -14.125 -6.5 1 98.38 95 ARG B C 1
ATOM 1860 O O . ARG B 1 95 ? 10.758 -13.68 -7.32 1 98.38 95 ARG B O 1
ATOM 1867 N N . VAL B 1 96 ? 8.641 -14.227 -6.777 1 98.5 96 VAL B N 1
ATOM 1868 C CA . VAL B 1 96 ? 8.078 -13.82 -8.062 1 98.5 96 VAL B CA 1
ATOM 1869 C C . VAL B 1 96 ? 8.336 -12.336 -8.297 1 98.5 96 VAL B C 1
ATOM 1871 O O . VAL B 1 96 ? 8.719 -11.93 -9.391 1 98.5 96 VAL B O 1
ATOM 1874 N N . ALA B 1 97 ? 8.156 -11.523 -7.285 1 98.38 97 ALA B N 1
ATOM 1875 C CA . ALA B 1 97 ? 8.383 -10.086 -7.391 1 98.38 97 ALA B CA 1
ATOM 1876 C C . ALA B 1 97 ? 9.82 -9.781 -7.789 1 98.38 97 ALA B C 1
ATOM 1878 O O . ALA B 1 97 ? 10.062 -8.945 -8.664 1 98.38 97 ALA B O 1
ATOM 1879 N N . LYS B 1 98 ? 10.703 -10.492 -7.117 1 97.44 98 LYS B N 1
ATOM 1880 C CA . LYS B 1 98 ? 12.117 -10.273 -7.406 1 97.44 98 LYS B CA 1
ATOM 1881 C C . LYS B 1 98 ? 12.477 -10.758 -8.805 1 97.44 98 LYS B C 1
ATOM 1883 O O . LYS B 1 98 ? 13.094 -10.023 -9.586 1 97.44 98 LYS B O 1
ATOM 1888 N N . GLU B 1 99 ? 12.023 -11.93 -9.125 1 98.19 99 GLU B N 1
ATOM 1889 C CA . GLU B 1 99 ? 12.359 -12.57 -10.398 1 98.19 99 GLU B CA 1
ATOM 1890 C C . GLU B 1 99 ? 11.836 -11.758 -11.578 1 98.19 99 GLU B C 1
ATOM 1892 O O . GLU B 1 99 ? 12.492 -11.688 -12.625 1 98.19 99 GLU B O 1
ATOM 1897 N N . HIS B 1 100 ? 10.727 -11.18 -11.391 1 98.12 100 HIS B N 1
ATOM 1898 C CA . HIS B 1 100 ? 10.094 -10.492 -12.516 1 98.12 100 HIS B CA 1
ATOM 1899 C C . HIS B 1 100 ? 10.234 -8.977 -12.391 1 98.12 100 HIS B C 1
ATOM 1901 O O . HIS B 1 100 ? 9.539 -8.227 -13.078 1 98.12 100 HIS B O 1
ATOM 1907 N N . LYS B 1 101 ? 11.062 -8.5 -11.391 1 97.62 101 LYS B N 1
ATOM 1908 C CA . LYS B 1 101 ? 11.398 -7.09 -11.211 1 97.62 101 LYS B CA 1
ATOM 1909 C C . LYS B 1 101 ? 10.141 -6.242 -11.031 1 97.62 101 LYS B C 1
ATOM 1911 O O . LYS B 1 101 ? 9.977 -5.219 -11.695 1 97.62 101 LYS B O 1
ATOM 1916 N N . ILE B 1 102 ? 9.305 -6.723 -10.211 1 98.31 102 ILE B N 1
ATOM 1917 C CA . ILE B 1 102 ? 8.062 -6.031 -9.891 1 98.31 102 ILE B CA 1
ATOM 1918 C C . ILE B 1 102 ? 8.375 -4.703 -9.211 1 98.31 102 ILE B C 1
ATOM 1920 O O . ILE B 1 102 ? 9.25 -4.633 -8.344 1 98.31 102 ILE B O 1
ATOM 1924 N N . ASP B 1 103 ? 7.656 -3.707 -9.594 1 97.19 103 ASP B N 1
ATOM 1925 C CA . ASP B 1 103 ? 7.898 -2.436 -8.922 1 97.19 103 ASP B CA 1
ATOM 1926 C C . ASP B 1 103 ? 6.699 -2.023 -8.07 1 97.19 103 ASP B C 1
ATOM 1928 O O . ASP B 1 103 ? 6.789 -1.088 -7.273 1 97.19 103 ASP B O 1
ATOM 1932 N N . LEU B 1 104 ? 5.602 -2.773 -8.18 1 98.06 104 LEU B N 1
ATOM 1933 C CA . LEU B 1 104 ? 4.453 -2.609 -7.297 1 98.06 104 LEU B CA 1
ATOM 1934 C C . LEU B 1 104 ? 3.783 -3.949 -7.016 1 98.06 104 LEU B C 1
ATOM 1936 O O . LEU B 1 104 ? 3.408 -4.664 -7.949 1 98.06 104 LEU B O 1
ATOM 1940 N N . ILE B 1 105 ? 3.635 -4.273 -5.777 1 98.12 105 ILE B N 1
ATOM 1941 C CA . ILE B 1 105 ? 2.793 -5.395 -5.371 1 98.12 105 ILE B CA 1
ATOM 1942 C C . ILE B 1 105 ? 1.448 -4.875 -4.867 1 98.12 105 ILE B C 1
ATOM 1944 O O . ILE B 1 105 ? 1.397 -3.945 -4.059 1 98.12 105 ILE B O 1
ATOM 1948 N N . VAL B 1 106 ? 0.4 -5.422 -5.348 1 97.44 106 VAL B N 1
ATOM 1949 C CA . VAL B 1 106 ? -0.954 -5.164 -4.871 1 97.44 106 VAL B CA 1
ATOM 1950 C C . VAL B 1 106 ? -1.521 -6.426 -4.219 1 97.44 106 VAL B C 1
ATOM 1952 O O . VAL B 1 106 ? -1.435 -7.516 -4.789 1 97.44 106 VAL B O 1
ATOM 1955 N N . THR B 1 107 ? -2.045 -6.324 -3.041 1 94.38 107 THR B N 1
ATOM 1956 C CA . THR B 1 107 ? -2.68 -7.449 -2.361 1 94.38 107 THR B CA 1
ATOM 1957 C C . THR B 1 107 ? -3.793 -6.965 -1.438 1 94.38 107 THR B C 1
ATOM 1959 O O . THR B 1 107 ? -3.859 -5.777 -1.107 1 94.38 107 THR B O 1
ATOM 1962 N N . GLY B 1 108 ? -4.68 -7.797 -1.15 1 91.31 108 GLY B N 1
ATOM 1963 C CA . GLY B 1 108 ? -5.688 -7.48 -0.149 1 91.31 108 GLY B CA 1
ATOM 1964 C C . GLY B 1 108 ? -5.137 -7.461 1.265 1 91.31 108 GLY B C 1
ATOM 1965 O O . GLY B 1 108 ? -4.074 -8.031 1.532 1 91.31 108 GLY B O 1
ATOM 1966 N N . SER B 1 109 ? -5.898 -6.805 2.131 1 84.94 109 SER B N 1
ATOM 1967 C CA . SER B 1 109 ? -5.473 -6.688 3.521 1 84.94 109 SER B CA 1
ATOM 1968 C C . SER B 1 109 ? -5.746 -7.973 4.293 1 84.94 109 SER B C 1
ATOM 1970 O O . SER B 1 109 ? -5.145 -8.211 5.344 1 84.94 109 SER B O 1
ATOM 1972 N N . HIS B 1 110 ? -6.809 -8.617 3.828 1 76.25 110 HIS B N 1
ATOM 1973 C CA . HIS B 1 110 ? -7.211 -9.844 4.504 1 76.25 110 HIS B CA 1
ATOM 1974 C C . HIS B 1 110 ? -7.477 -10.961 3.498 1 76.25 110 HIS B C 1
ATOM 1976 O O . HIS B 1 110 ? -7.648 -10.703 2.305 1 76.25 110 HIS B O 1
ATOM 1982 N N . GLY B 1 111 ? -7.25 -12.094 4.059 1 61.06 111 GLY B N 1
ATOM 1983 C CA . GLY B 1 111 ? -7.551 -13.281 3.264 1 61.06 111 GLY B CA 1
ATOM 1984 C C . GLY B 1 111 ? -8.961 -13.797 3.475 1 61.06 111 GLY B C 1
ATOM 1985 O O . GLY B 1 111 ? -9.852 -13.039 3.859 1 61.06 111 GLY B O 1
ATOM 1986 N N . LYS B 1 112 ? -9.195 -14.891 3.227 1 54.81 112 LYS B N 1
ATOM 1987 C CA . LYS B 1 112 ? -10.453 -15.633 3.252 1 54.81 112 LYS B CA 1
ATOM 1988 C C . LYS B 1 112 ? -11.148 -15.5 4.605 1 54.81 112 LYS B C 1
ATOM 1990 O O . LYS B 1 112 ? -12.375 -15.57 4.691 1 54.81 112 LYS B O 1
ATOM 1995 N N . HIS B 1 113 ? -10.43 -15.25 5.559 1 54.78 113 HIS B N 1
ATOM 1996 C CA . HIS B 1 113 ? -11.141 -15.312 6.832 1 54.78 113 HIS B CA 1
ATOM 1997 C C . HIS B 1 113 ? -11.547 -13.914 7.297 1 54.78 113 HIS B C 1
ATOM 1999 O O . HIS B 1 113 ? -12.281 -13.773 8.281 1 54.78 113 HIS B O 1
ATOM 2005 N N . GLY B 1 114 ? -11.617 -12.914 6.602 1 56.03 114 GLY B N 1
ATOM 2006 C CA . GLY B 1 114 ? -12.164 -11.57 6.484 1 56.03 114 GLY B CA 1
ATOM 2007 C C . GLY B 1 114 ? -12.227 -10.836 7.812 1 56.03 114 GLY B C 1
ATOM 2008 O O . GLY B 1 114 ? -12.875 -9.797 7.922 1 56.03 114 GLY B O 1
ATOM 2009 N N . LEU B 1 115 ? -12.141 -11.492 9.039 1 52.22 115 LEU B N 1
ATOM 2010 C CA . LEU B 1 115 ? -12.734 -10.688 10.109 1 52.22 115 LEU B CA 1
ATOM 2011 C C . LEU B 1 115 ? -12.109 -9.297 10.148 1 52.22 115 LEU B C 1
ATOM 2013 O O . LEU B 1 115 ? -12.82 -8.297 10.172 1 52.22 115 LEU B O 1
ATOM 2017 N N . SER B 1 116 ? -11.289 -9.016 11.125 1 55.03 116 SER B N 1
ATOM 2018 C CA . SER B 1 116 ? -10.883 -7.844 11.891 1 55.03 116 SER B CA 1
ATOM 2019 C C . SER B 1 116 ? -10.039 -6.895 11.047 1 55.03 116 SER B C 1
ATOM 2021 O O . SER B 1 116 ? -9.453 -7.309 10.047 1 55.03 116 SER B O 1
ATOM 2023 N N . LEU B 1 117 ? -10.289 -5.527 11.18 1 61.09 117 LEU B N 1
ATOM 2024 C CA . LEU B 1 117 ? -9.578 -4.328 10.758 1 61.09 117 LEU B CA 1
ATOM 2025 C C . LEU B 1 117 ? -8.07 -4.543 10.805 1 61.09 117 LEU B C 1
ATOM 2027 O O . LEU B 1 117 ? -7.305 -3.664 10.406 1 61.09 117 LEU B O 1
ATOM 2031 N N . LEU B 1 118 ? -7.758 -5.844 10.969 1 75.69 118 LEU B N 1
ATOM 2032 C CA . LEU B 1 118 ? -6.332 -6.09 11.172 1 75.69 118 LEU B CA 1
ATOM 2033 C C . LEU B 1 118 ? -5.691 -6.625 9.891 1 75.69 118 LEU B C 1
ATOM 2035 O O . LEU B 1 118 ? -6.336 -7.344 9.125 1 75.69 118 LEU B O 1
ATOM 2039 N N . LEU B 1 119 ? -4.496 -6.199 9.594 1 85.56 119 LEU B N 1
ATOM 2040 C CA . LEU B 1 119 ? -3.713 -6.66 8.453 1 85.56 119 LEU B CA 1
ATOM 2041 C C . LEU B 1 119 ? -3.414 -8.148 8.57 1 85.56 119 LEU B C 1
ATOM 2043 O O . LEU B 1 119 ? -2.99 -8.625 9.625 1 85.56 119 LEU B O 1
ATOM 2047 N N . GLY B 1 120 ? -3.695 -8.867 7.578 1 88.06 120 GLY B N 1
ATOM 2048 C CA . GLY B 1 120 ? -3.395 -10.289 7.562 1 88.06 120 GLY B CA 1
ATOM 2049 C C . GLY B 1 120 ? -1.907 -10.586 7.559 1 88.06 120 GLY B C 1
ATOM 2050 O O . GLY B 1 120 ? -1.101 -9.734 7.172 1 88.06 120 GLY B O 1
ATOM 2051 N N . SER B 1 121 ? -1.607 -11.789 7.91 1 88.19 121 SER B N 1
ATOM 2052 C CA . SER B 1 121 ? -0.218 -12.211 8.07 1 88.19 121 SER B CA 1
ATOM 2053 C C . SER B 1 121 ? 0.532 -12.148 6.742 1 88.19 121 SER B C 1
ATOM 2055 O O . SER B 1 121 ? 1.7 -11.758 6.703 1 88.19 121 SER B O 1
ATOM 2057 N N . THR B 1 122 ? -0.152 -12.5 5.68 1 89.38 122 THR B N 1
ATOM 2058 C CA . THR B 1 122 ? 0.5 -12.484 4.375 1 89.38 122 THR B CA 1
ATOM 2059 C C . THR B 1 122 ? 0.808 -11.055 3.943 1 89.38 122 THR B C 1
ATOM 2061 O O . THR B 1 122 ? 1.928 -10.75 3.525 1 89.38 122 THR B O 1
ATOM 2064 N N . ALA B 1 123 ? -0.19 -10.203 4.047 1 91.12 123 ALA B N 1
ATOM 2065 C CA . ALA B 1 123 ? 0.025 -8.797 3.717 1 91.12 123 ALA B CA 1
ATOM 2066 C C . ALA B 1 123 ? 1.16 -8.211 4.547 1 91.12 123 ALA B C 1
ATOM 2068 O O . ALA B 1 123 ? 2.027 -7.508 4.02 1 91.12 123 ALA B O 1
ATOM 2069 N N . ASN B 1 124 ? 1.205 -8.523 5.789 1 90.88 124 ASN B N 1
ATOM 2070 C CA . ASN B 1 124 ? 2.246 -8.047 6.695 1 90.88 124 ASN B CA 1
ATOM 2071 C C . ASN B 1 124 ? 3.625 -8.547 6.277 1 90.88 124 ASN B C 1
ATOM 2073 O O . ASN B 1 124 ? 4.59 -7.785 6.266 1 90.88 124 ASN B O 1
ATOM 2077 N N . ALA B 1 125 ? 3.678 -9.781 5.953 1 91.38 125 ALA B N 1
ATOM 2078 C CA . ALA B 1 125 ? 4.941 -10.391 5.547 1 91.38 125 ALA B CA 1
ATOM 2079 C C . ALA B 1 125 ? 5.457 -9.766 4.254 1 91.38 125 ALA B C 1
ATOM 2081 O O . ALA B 1 125 ? 6.656 -9.508 4.113 1 91.38 125 ALA B O 1
ATOM 2082 N N . ILE B 1 126 ? 4.598 -9.5 3.346 1 94.06 126 ILE B N 1
ATOM 2083 C CA . ILE B 1 126 ? 4.973 -8.883 2.076 1 94.06 126 ILE B CA 1
ATOM 2084 C C . ILE B 1 126 ? 5.523 -7.48 2.326 1 94.06 126 ILE B C 1
ATOM 2086 O O . ILE B 1 126 ? 6.555 -7.105 1.767 1 94.06 126 ILE B O 1
ATOM 2090 N N . LEU B 1 127 ? 4.859 -6.789 3.156 1 93.62 127 LEU B N 1
ATOM 2091 C CA . LEU B 1 127 ? 5.258 -5.418 3.457 1 93.62 127 LEU B CA 1
ATOM 2092 C C . LEU B 1 127 ? 6.668 -5.375 4.031 1 93.62 127 LEU B C 1
ATOM 2094 O O . LEU B 1 127 ? 7.445 -4.473 3.715 1 93.62 127 LEU B O 1
ATOM 2098 N N . HIS B 1 128 ? 7.031 -6.328 4.781 1 91.25 128 HIS B N 1
ATOM 2099 C CA . HIS B 1 128 ? 8.328 -6.32 5.445 1 91.25 128 HIS B CA 1
ATOM 2100 C C . HIS B 1 128 ? 9.414 -6.883 4.535 1 91.25 128 HIS B C 1
ATOM 2102 O O . HIS B 1 128 ? 10.602 -6.602 4.727 1 91.25 128 HIS B O 1
ATOM 2108 N N . GLY B 1 129 ? 9 -7.617 3.545 1 91.88 129 GLY B N 1
ATOM 2109 C CA . GLY B 1 129 ? 10 -8.289 2.73 1 91.88 129 GLY B CA 1
ATOM 2110 C C . GLY B 1 129 ? 10.148 -7.684 1.35 1 91.88 129 GLY B C 1
ATOM 2111 O O . GLY B 1 129 ? 11.141 -7.938 0.659 1 91.88 129 GLY B O 1
ATOM 2112 N N . ALA B 1 130 ? 9.203 -6.891 0.952 1 94.12 130 ALA B N 1
ATOM 2113 C CA . ALA B 1 130 ? 9.188 -6.371 -0.413 1 94.12 130 ALA B CA 1
ATOM 2114 C C . ALA B 1 130 ? 10.266 -5.305 -0.604 1 94.12 130 ALA B C 1
ATOM 2116 O O . ALA B 1 130 ? 10.5 -4.488 0.289 1 94.12 130 ALA B O 1
ATOM 2117 N N . GLU B 1 131 ? 10.828 -5.293 -1.751 1 92.56 131 GLU B N 1
ATOM 2118 C CA . GLU B 1 131 ? 11.812 -4.277 -2.129 1 92.56 131 GLU B CA 1
ATOM 2119 C C . GLU B 1 131 ? 11.188 -3.221 -3.035 1 92.56 131 GLU B C 1
ATOM 2121 O O . GLU B 1 131 ? 11.883 -2.309 -3.498 1 92.56 131 GLU B O 1
ATOM 2126 N N . CYS B 1 132 ? 9.992 -3.357 -3.293 1 94.94 132 CYS B N 1
ATOM 2127 C CA . CYS B 1 132 ? 9.234 -2.439 -4.137 1 94.94 132 CYS B CA 1
ATOM 2128 C C . CYS B 1 132 ? 8.023 -1.889 -3.395 1 94.94 132 CYS B C 1
ATOM 2130 O O . CYS B 1 132 ? 7.797 -2.23 -2.232 1 94.94 132 CYS B O 1
ATOM 2132 N N . ASP B 1 133 ? 7.301 -1.014 -4.035 1 95.94 133 ASP B N 1
ATOM 2133 C CA . ASP B 1 133 ? 6.098 -0.447 -3.439 1 95.94 133 ASP B CA 1
ATOM 2134 C C . ASP B 1 133 ? 5.051 -1.528 -3.186 1 95.94 133 ASP B C 1
ATOM 2136 O O . ASP B 1 133 ? 4.992 -2.525 -3.908 1 95.94 133 ASP B O 1
ATOM 2140 N N . VAL B 1 134 ? 4.254 -1.337 -2.133 1 96.88 134 VAL B N 1
ATOM 2141 C CA . VAL B 1 134 ? 3.166 -2.262 -1.829 1 96.88 134 VAL B CA 1
ATOM 2142 C C . VAL B 1 134 ? 1.873 -1.483 -1.599 1 96.88 134 VAL B C 1
ATOM 2144 O O . VAL B 1 134 ? 1.845 -0.532 -0.815 1 96.88 134 VAL B O 1
ATOM 2147 N N . LEU B 1 135 ? 0.871 -1.873 -2.318 1 96.94 135 LEU B N 1
ATOM 2148 C CA . LEU B 1 135 ? -0.481 -1.362 -2.115 1 96.94 135 LEU B CA 1
ATOM 2149 C C . LEU B 1 135 ? -1.354 -2.398 -1.416 1 96.94 135 LEU B C 1
ATOM 2151 O O . LEU B 1 135 ? -1.567 -3.494 -1.941 1 96.94 135 LEU B O 1
ATOM 2155 N N . ILE B 1 136 ? -1.809 -2.018 -0.288 1 95.56 136 ILE B N 1
ATOM 2156 C CA . ILE B 1 136 ? -2.771 -2.83 0.45 1 95.56 136 ILE B CA 1
ATOM 2157 C C . ILE B 1 136 ? -4.188 -2.324 0.182 1 95.56 136 ILE B C 1
ATOM 2159 O O . ILE B 1 136 ? -4.523 -1.19 0.533 1 95.56 136 ILE B O 1
ATOM 2163 N N . VAL B 1 137 ? -4.973 -3.184 -0.385 1 94.69 137 VAL B N 1
ATOM 2164 C CA . VAL B 1 137 ? -6.348 -2.826 -0.721 1 94.69 137 VAL B CA 1
ATOM 2165 C C . VAL B 1 137 ? -7.293 -3.311 0.378 1 94.69 137 VAL B C 1
ATOM 2167 O O . VAL B 1 137 ? -7.277 -4.488 0.741 1 94.69 137 VAL B O 1
ATOM 2170 N N . ARG B 1 138 ? -8.078 -2.414 0.853 1 90.44 138 ARG B N 1
ATOM 2171 C CA . ARG B 1 138 ? -9 -2.742 1.936 1 90.44 138 ARG B CA 1
ATOM 2172 C C . ARG B 1 138 ? -10.43 -2.877 1.416 1 90.44 138 ARG B C 1
ATOM 2174 O O . ARG B 1 138 ? -10.812 -2.211 0.45 1 90.44 138 ARG B O 1
ATOM 2181 N N . PRO B 1 139 ? -11.133 -3.789 2.119 1 80.75 139 PRO B N 1
ATOM 2182 C CA . PRO B 1 139 ? -12.547 -3.887 1.736 1 80.75 139 PRO B CA 1
ATOM 2183 C C . PRO B 1 139 ? -13.336 -2.619 2.055 1 80.75 139 PRO B C 1
ATOM 2185 O O . PRO B 1 139 ? -12.961 -1.867 2.961 1 80.75 139 PRO B O 1
ATOM 2188 N N . LYS B 1 140 ? -14.25 -2.299 1.248 1 72.12 140 LYS B N 1
ATOM 2189 C CA . LYS B 1 140 ? -15.141 -1.188 1.573 1 72.12 140 LYS B CA 1
ATOM 2190 C C . LYS B 1 140 ? -15.984 -1.502 2.807 1 72.12 140 LYS B C 1
ATOM 2192 O O . LYS B 1 140 ? -16.531 -2.6 2.928 1 72.12 140 LYS B O 1
ATOM 2197 N N . ILE B 1 141 ? -15.641 -0.704 3.879 1 60.56 141 ILE B N 1
ATOM 2198 C CA . ILE B 1 141 ? -16.469 -0.927 5.062 1 60.56 141 ILE B CA 1
ATOM 2199 C C . ILE B 1 141 ? -17.828 -0.258 4.883 1 60.56 141 ILE B C 1
ATOM 2201 O O . ILE B 1 141 ? -17.906 0.927 4.547 1 60.56 141 ILE B O 1
ATOM 2205 N N . SER B 1 142 ? -18.797 -0.963 4.363 1 52.03 142 SER B N 1
ATOM 2206 C CA . SER B 1 142 ? -20.172 -0.448 4.316 1 52.03 142 SER B CA 1
ATOM 2207 C C . SER B 1 142 ? -20.562 0.172 5.652 1 52.03 142 SER B C 1
ATOM 2209 O O . SER B 1 142 ? -20.469 -0.472 6.695 1 52.03 142 SER B O 1
ATOM 2211 N N . HIS B 1 143 ? -20.328 1.429 5.91 1 45.31 143 HIS B N 1
ATOM 2212 C CA . HIS B 1 143 ? -20.984 1.994 7.082 1 45.31 143 HIS B CA 1
ATOM 2213 C C . HIS B 1 143 ? -22.5 2.082 6.879 1 45.31 143 HIS B C 1
ATOM 2215 O O . HIS B 1 143 ? -22.969 2.229 5.75 1 45.31 143 HIS B O 1
#

Solvent-accessible surface area (backbone atoms only — not comparable to full-atom values): 15597 Å² total; per-residue (Å²): 133,56,55,26,32,33,35,52,45,85,76,34,76,58,33,55,59,36,47,50,50,44,47,49,53,14,58,77,47,74,21,46,57,29,39,36,34,58,46,62,75,74,61,61,83,77,45,75,85,51,84,55,49,66,58,49,53,51,50,51,50,52,51,50,50,51,52,51,50,54,52,26,58,76,68,70,42,57,74,91,37,56,44,82,43,79,39,56,55,52,59,49,53,50,47,53,34,60,76,66,60,35,45,30,38,32,32,37,31,50,60,85,75,62,74,64,74,50,60,24,71,57,47,52,46,40,58,46,65,46,77,35,24,36,35,36,33,50,64,82,73,81,125,133,56,55,26,32,33,37,52,46,85,78,36,76,59,34,57,60,39,47,51,50,45,48,50,54,15,59,78,48,73,22,47,58,30,42,38,35,55,46,62,74,76,61,60,84,76,47,74,85,51,83,55,49,66,58,50,53,51,50,51,50,53,50,48,50,51,52,50,49,53,52,26,59,76,69,69,44,57,73,91,35,55,42,82,42,80,39,56,55,52,60,50,54,51,48,51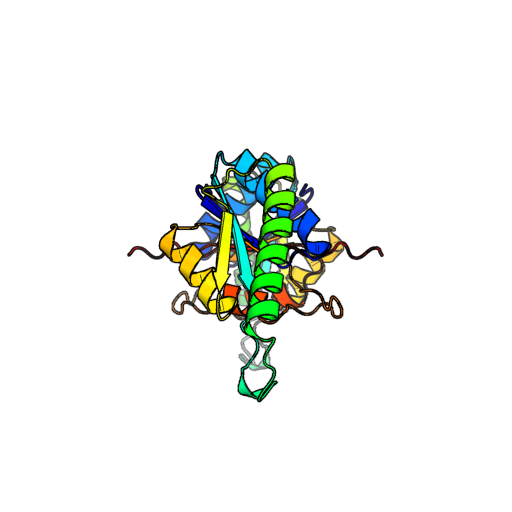,35,59,76,65,60,36,45,30,39,33,32,39,31,52,62,84,76,63,72,67,77,50,63,25,70,57,45,52,47,42,60,46,65,44,76,34,23,37,34,36,32,50,62,81,72,83,123

Radius of gyration: 21.2 Å; Cα contacts (8 Å, |Δi|>4): 485; chains: 2; bounding box: 43×73×54 Å